Protein AF-A0A485B4V9-F1 (afdb_monomer)

Foldseek 3Di:
DDAADPVRAGLPAPVSVCVPPCPVVPDQDDDDDADADPRSHAPAWWAAQLDTPHHGDPDADDDFQRPPQKWKWWDFPPAIDIDTSVPDDDDSRTNTIHIHGDPQDDPLHGDPSFDQPDPQWDWDWDWDAAPVRWIKIKTFPGTDGSNLVSLVVNCVRDPDDDPDDDTDMDIDTPPDGHPPDDPDDDDD

pLDDT: mean 83.84, std 19.75, range [24.06, 98.5]

InterPro domains:
  IPR018711 Phosphodiester glycosidase [PF09992] (27-150)

Secondary structure (DSSP, 8-state):
---B-TTS-B--SHHHHHHHH-TTS--------S-B-TT--BSS-EEETTEEEE-------SSGGGSSSPEEEEEETTEEEEEETTT----TT-SEEEEES---EETTEE-TT--TT----B--EEEEE-TT--EEEEEESS-B-HHHHHHHHHHTTS--S-------EEEEESSS---TT-------

Mean predicted aligned error: 7.09 Å

Structure (mmCIF, N/CA/C/O backbone):
data_AF-A0A485B4V9-F1
#
_entry.id   AF-A0A485B4V9-F1
#
loop_
_atom_site.group_PDB
_atom_site.id
_atom_site.type_symbol
_atom_site.label_atom_id
_atom_site.label_alt_id
_atom_site.label_comp_id
_atom_site.label_asym_id
_atom_site.label_entity_id
_atom_site.label_seq_id
_atom_site.pdbx_PDB_ins_code
_atom_site.Cartn_x
_atom_site.Cartn_y
_atom_site.Cartn_z
_atom_site.occupancy
_atom_site.B_iso_or_equiv
_atom_site.auth_seq_id
_atom_site.auth_comp_id
_atom_site.auth_asym_id
_atom_site.auth_atom_id
_atom_site.pdbx_PDB_model_num
ATOM 1 N N . MET A 1 1 ? -8.810 0.619 -7.061 1.00 89.81 1 MET A N 1
ATOM 2 C CA . MET A 1 1 ? -7.343 0.746 -7.243 1.00 89.81 1 MET A CA 1
ATOM 3 C C . MET A 1 1 ? -7.068 0.706 -8.733 1.00 89.81 1 MET A C 1
ATOM 5 O O . MET A 1 1 ? -7.854 0.073 -9.424 1.00 89.81 1 MET A O 1
ATOM 9 N N . TYR A 1 2 ? -6.028 1.393 -9.205 1.00 92.94 2 TYR A N 1
ATOM 10 C CA . TYR A 1 2 ? -5.722 1.526 -10.633 1.00 92.94 2 TYR A CA 1
ATOM 11 C C . TYR A 1 2 ? -4.219 1.362 -10.857 1.00 92.94 2 TYR A C 1
ATOM 13 O O . TYR A 1 2 ? -3.440 1.913 -10.076 1.00 92.94 2 TYR A O 1
ATOM 21 N N . TRP A 1 3 ? -3.823 0.590 -11.870 1.00 92.94 3 TRP A N 1
ATOM 22 C CA . TRP A 1 3 ? -2.422 0.461 -12.286 1.00 92.94 3 TRP A CA 1
ATOM 23 C C . TRP A 1 3 ? -2.224 0.901 -13.733 1.00 92.94 3 TRP A C 1
ATOM 25 O O . TRP A 1 3 ? -1.476 1.847 -13.985 1.00 92.94 3 TRP A O 1
ATOM 35 N N . LYS A 1 4 ? -2.913 0.235 -14.662 1.00 93.94 4 LYS A N 1
ATOM 36 C CA . LYS A 1 4 ? -2.779 0.449 -16.104 1.00 93.94 4 LYS A CA 1
ATOM 37 C C . LYS A 1 4 ? -4.068 0.995 -16.705 1.00 93.94 4 LYS A C 1
ATOM 39 O O . LYS A 1 4 ? -5.156 0.610 -16.274 1.00 93.94 4 LYS A O 1
ATOM 44 N N . ASN A 1 5 ? -3.922 1.875 -17.687 1.00 92.25 5 ASN A N 1
ATOM 45 C CA . ASN A 1 5 ? -5.019 2.413 -18.483 1.00 92.25 5 ASN A CA 1
ATOM 46 C C . ASN A 1 5 ? -5.510 1.369 -19.516 1.00 92.25 5 ASN A C 1
ATOM 48 O O . ASN A 1 5 ? -5.078 0.212 -19.514 1.00 92.25 5 ASN A O 1
ATOM 52 N N . GLY A 1 6 ? -6.418 1.782 -20.405 1.00 89.75 6 GLY A N 1
ATOM 53 C CA . GLY A 1 6 ? -6.977 0.912 -21.447 1.00 89.75 6 GLY A CA 1
ATOM 54 C C . GLY A 1 6 ? -5.960 0.378 -22.464 1.00 89.75 6 GLY A C 1
ATOM 55 O O . GLY A 1 6 ? -6.195 -0.691 -23.020 1.00 89.75 6 GLY A O 1
ATOM 56 N N . ASP A 1 7 ? -4.834 1.067 -22.674 1.00 92.19 7 ASP A N 1
ATOM 57 C CA . ASP A 1 7 ? -3.766 0.637 -23.591 1.00 92.19 7 ASP A CA 1
ATOM 58 C C . ASP A 1 7 ? -2.728 -0.290 -22.922 1.00 92.19 7 ASP A C 1
ATOM 60 O O . ASP A 1 7 ? -1.881 -0.880 -23.590 1.00 92.19 7 ASP A O 1
ATOM 64 N N . GLY A 1 8 ? -2.819 -0.479 -21.600 1.00 92.44 8 GLY A N 1
ATOM 65 C CA . GLY A 1 8 ? -1.903 -1.319 -20.830 1.00 92.44 8 GLY A CA 1
ATOM 66 C C . GLY A 1 8 ? -0.682 -0.584 -20.264 1.00 92.44 8 GLY A C 1
ATOM 67 O O . GLY A 1 8 ? 0.144 -1.229 -19.603 1.00 92.44 8 GLY A O 1
ATOM 68 N N . SER A 1 9 ? -0.582 0.733 -20.449 1.00 93.38 9 SER A N 1
ATOM 69 C CA . SER A 1 9 ? 0.457 1.599 -19.882 1.00 93.38 9 SER A CA 1
ATOM 70 C C . SER A 1 9 ? 0.038 2.181 -18.535 1.00 93.38 9 SER A C 1
ATOM 72 O O . SER A 1 9 ? -1.144 2.330 -18.220 1.00 93.38 9 SER A O 1
ATOM 74 N N . ALA A 1 10 ? 1.015 2.525 -17.697 1.00 93.00 10 ALA A N 1
ATOM 75 C CA . ALA A 1 10 ? 0.741 3.229 -16.450 1.00 93.00 10 ALA A CA 1
ATOM 76 C C . ALA A 1 10 ? 0.432 4.710 -16.719 1.00 93.00 10 ALA A C 1
ATOM 78 O O . ALA A 1 10 ? 1.114 5.352 -17.513 1.00 93.00 10 ALA A O 1
ATOM 79 N N . TRP A 1 11 ? -0.510 5.300 -15.974 1.00 92.56 11 TRP A N 1
ATOM 80 C CA . TRP A 1 11 ? -0.777 6.747 -16.051 1.00 92.56 11 TRP A CA 1
ATOM 81 C C . TRP A 1 11 ? 0.414 7.620 -15.630 1.00 92.56 11 TRP A C 1
ATOM 83 O O . TRP A 1 11 ? 0.399 8.819 -15.900 1.00 92.56 11 TRP A O 1
ATOM 93 N N . SER A 1 12 ? 1.424 7.052 -14.957 1.00 87.56 12 SER A N 1
ATOM 94 C CA . SER A 1 12 ? 2.648 7.690 -14.425 1.00 87.56 12 SER A CA 1
ATOM 95 C C . SER A 1 12 ? 2.451 8.790 -13.370 1.00 87.56 12 SER A C 1
ATOM 97 O O . SER A 1 12 ? 3.346 9.048 -12.571 1.00 87.56 12 SER A O 1
ATOM 99 N N . SER A 1 13 ? 1.272 9.414 -13.299 1.00 89.62 13 SER A N 1
ATOM 100 C CA . SER A 1 13 ? 0.943 10.421 -12.296 1.00 89.62 13 SER A CA 1
ATOM 101 C C . SER A 1 13 ? -0.513 10.328 -11.840 1.00 89.62 13 SER A C 1
ATOM 103 O O . SER A 1 13 ? -1.406 9.926 -12.589 1.00 89.62 13 SER A O 1
ATOM 105 N N . LEU A 1 14 ? -0.768 10.770 -10.606 1.00 89.69 14 LEU A N 1
ATOM 106 C CA . LEU A 1 14 ? -2.123 10.879 -10.064 1.00 89.69 14 LEU A CA 1
ATOM 107 C C . LEU A 1 14 ? -2.986 11.863 -10.866 1.00 89.69 14 LEU A C 1
ATOM 109 O O . LEU A 1 14 ? -4.183 11.643 -11.024 1.00 89.69 14 LEU A O 1
ATOM 113 N N . ARG A 1 15 ? -2.375 12.930 -11.397 1.00 90.81 15 ARG A N 1
ATOM 114 C CA . ARG A 1 15 ? -3.058 13.919 -12.239 1.00 90.81 15 ARG A CA 1
ATOM 115 C C . ARG A 1 15 ? -3.577 13.275 -13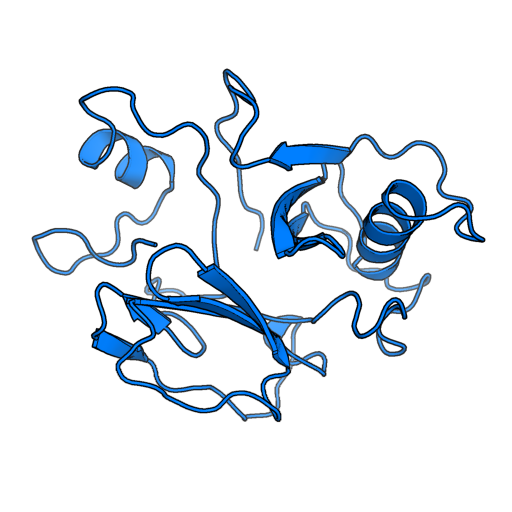.523 1.00 90.81 15 ARG A C 1
ATOM 117 O O . ARG A 1 15 ? -4.741 13.464 -13.853 1.00 90.81 15 ARG A O 1
ATOM 124 N N . SER A 1 16 ? -2.735 12.498 -14.204 1.00 92.38 16 SER A N 1
ATOM 125 C CA . SER A 1 16 ? -3.108 11.785 -15.430 1.00 92.38 16 SER A CA 1
ATOM 126 C C . SER A 1 16 ? -4.191 10.740 -15.165 1.00 92.38 16 SER A C 1
ATOM 128 O O . SER A 1 16 ? -5.145 10.651 -15.929 1.00 92.38 16 SER A O 1
ATOM 130 N N . LEU A 1 17 ? -4.090 10.002 -14.051 1.00 93.12 17 LEU A N 1
ATOM 131 C CA . LEU A 1 17 ? -5.135 9.069 -13.625 1.00 93.12 17 LEU A CA 1
ATOM 132 C C . LEU A 1 17 ? -6.475 9.790 -13.440 1.00 93.12 17 LEU A C 1
ATOM 134 O O . LEU A 1 17 ? -7.478 9.376 -14.008 1.00 93.12 17 LEU A O 1
ATOM 138 N N . LEU A 1 18 ? -6.499 10.871 -12.655 1.00 93.44 18 LEU A N 1
ATOM 139 C CA . LEU A 1 18 ? -7.729 11.606 -12.358 1.00 93.44 18 LEU A CA 1
ATOM 140 C C . LEU A 1 18 ? -8.345 12.249 -13.603 1.00 93.44 18 LEU A C 1
ATOM 142 O O . LEU A 1 18 ? -9.565 12.224 -13.734 1.00 93.44 18 LEU A O 1
ATOM 146 N N . ALA A 1 19 ? -7.529 12.782 -14.515 1.00 92.62 19 ALA A N 1
ATOM 147 C CA . ALA A 1 19 ? -8.015 13.316 -15.786 1.00 92.62 19 ALA A CA 1
ATOM 148 C C . ALA A 1 19 ? -8.760 12.254 -16.614 1.00 92.62 19 ALA A C 1
ATOM 150 O O . ALA A 1 19 ? -9.734 12.572 -17.292 1.00 92.62 19 ALA A O 1
ATOM 151 N N . ASP A 1 20 ? -8.335 10.993 -16.523 1.00 93.19 20 ASP A N 1
ATOM 152 C CA . ASP A 1 20 ? -8.952 9.893 -17.256 1.00 93.19 20 ASP A CA 1
ATOM 153 C C . ASP A 1 20 ? -10.206 9.343 -16.556 1.00 93.19 20 ASP A C 1
ATOM 155 O O . ASP A 1 20 ? -11.266 9.232 -17.177 1.00 93.19 20 ASP A O 1
ATOM 159 N N . ILE A 1 21 ? -10.117 9.045 -15.251 1.00 91.31 21 ILE A N 1
ATOM 160 C CA . ILE A 1 21 ? -11.162 8.294 -14.530 1.00 91.31 21 ILE A CA 1
ATOM 161 C C . ILE A 1 21 ? -12.224 9.164 -13.848 1.00 91.31 21 ILE A C 1
ATOM 163 O O . ILE A 1 21 ? -13.274 8.646 -13.479 1.00 91.31 21 ILE A O 1
ATOM 167 N N . ASN A 1 22 ? -11.959 10.454 -13.613 1.00 93.25 22 ASN A N 1
ATOM 168 C CA . ASN A 1 22 ? -12.814 11.320 -12.789 1.00 93.25 22 ASN A CA 1
ATOM 169 C C . ASN A 1 22 ? -13.655 12.306 -13.616 1.00 93.25 22 ASN A C 1
ATOM 171 O O . ASN A 1 22 ? -13.900 13.431 -13.184 1.00 93.25 22 ASN A O 1
ATOM 175 N N . ARG A 1 23 ? -14.089 11.909 -14.818 1.00 89.50 23 ARG A N 1
ATOM 176 C CA . ARG A 1 23 ? -14.829 12.797 -15.739 1.00 89.50 23 ARG A CA 1
ATOM 177 C C . ARG A 1 23 ? -16.174 13.268 -15.179 1.00 89.50 23 ARG A C 1
ATOM 1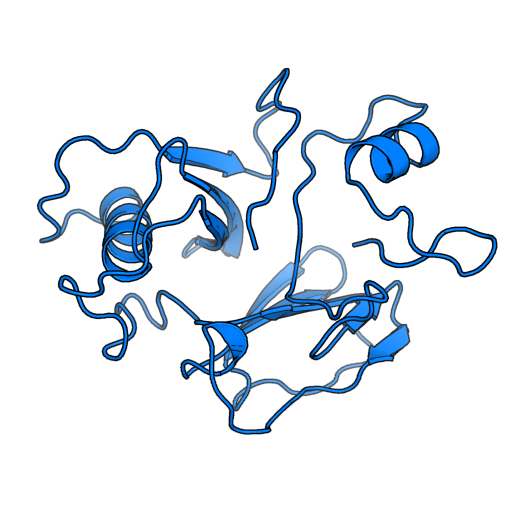79 O O . ARG A 1 23 ? -16.640 14.342 -15.527 1.00 89.50 23 ARG A O 1
ATOM 186 N N . ASP A 1 24 ? -16.769 12.479 -14.292 1.00 90.38 24 ASP A N 1
ATOM 187 C CA . ASP A 1 24 ? -18.040 12.768 -13.620 1.00 90.38 24 ASP A CA 1
ATOM 188 C C . ASP A 1 24 ? -17.872 13.366 -12.209 1.00 90.38 24 ASP A C 1
ATOM 190 O O . ASP A 1 24 ? -18.852 13.547 -11.487 1.00 90.38 24 ASP A O 1
ATOM 194 N N . GLY A 1 25 ? -16.635 13.649 -11.784 1.00 88.62 25 GLY A N 1
ATOM 195 C CA . GLY A 1 25 ? -16.346 14.267 -10.490 1.00 88.62 25 GLY A CA 1
ATOM 196 C C . GLY A 1 25 ? -16.637 13.393 -9.262 1.00 88.62 25 GLY A C 1
ATOM 197 O O . GLY A 1 25 ? -16.663 13.914 -8.143 1.00 88.62 25 GLY A O 1
ATOM 198 N N . ARG A 1 26 ? -16.856 12.078 -9.414 1.00 89.12 26 ARG A N 1
ATOM 199 C CA . ARG A 1 26 ? -17.194 11.190 -8.284 1.00 89.12 26 ARG A CA 1
ATOM 200 C C . ARG A 1 26 ? -16.013 10.843 -7.376 1.00 89.12 26 ARG A C 1
ATOM 202 O O . ARG A 1 26 ? -16.228 10.427 -6.233 1.00 89.12 26 ARG A O 1
ATOM 209 N N . VAL A 1 27 ? -14.771 10.998 -7.834 1.00 88.56 27 VAL A N 1
ATOM 210 C CA . VAL A 1 27 ? -13.579 10.711 -7.026 1.00 88.56 27 VAL A CA 1
ATOM 211 C C . VAL A 1 27 ? -13.432 11.765 -5.931 1.00 88.56 27 VAL A C 1
ATOM 213 O O . VAL A 1 27 ? -13.115 12.923 -6.183 1.00 88.56 27 VAL A O 1
ATOM 216 N N . ARG A 1 28 ? -13.628 11.340 -4.680 1.00 85.75 28 ARG A N 1
ATOM 217 C CA . ARG A 1 28 ? -13.501 12.206 -3.494 1.00 85.75 28 ARG A CA 1
ATOM 218 C C . ARG A 1 28 ? -12.064 12.365 -3.003 1.00 85.75 28 ARG A C 1
ATOM 220 O O . ARG A 1 28 ? -11.763 13.329 -2.306 1.00 85.75 28 ARG A O 1
ATOM 227 N N . MET A 1 29 ? -11.205 11.397 -3.315 1.00 84.81 29 MET A N 1
ATOM 228 C CA . MET A 1 29 ? -9.812 11.350 -2.888 1.00 84.81 29 MET A CA 1
ATOM 229 C C . MET A 1 29 ? -9.035 10.355 -3.751 1.00 84.81 29 MET A C 1
ATOM 231 O O . MET A 1 29 ? -9.552 9.288 -4.085 1.00 84.81 29 MET A O 1
ATOM 235 N N . ALA A 1 30 ? -7.776 10.668 -4.047 1.00 88.00 30 ALA A N 1
ATOM 236 C CA . ALA A 1 30 ? -6.837 9.720 -4.625 1.00 88.00 30 ALA A CA 1
ATOM 237 C C . ALA A 1 30 ? -5.426 9.961 -4.069 1.00 88.00 30 ALA A C 1
ATOM 239 O O . ALA A 1 30 ? -5.065 11.082 -3.728 1.00 88.00 30 ALA A O 1
ATOM 240 N N . MET A 1 31 ? -4.633 8.901 -3.960 1.00 87.56 31 MET A N 1
ATOM 241 C CA . MET A 1 31 ? -3.235 8.946 -3.530 1.00 87.56 31 MET A CA 1
ATOM 242 C C . MET A 1 31 ? -2.493 7.734 -4.094 1.00 87.56 31 MET A C 1
ATOM 244 O O . MET A 1 31 ? -3.126 6.785 -4.564 1.00 87.56 31 MET A O 1
ATOM 248 N N . ASN A 1 32 ? -1.162 7.743 -4.034 1.00 87.06 32 ASN A N 1
ATOM 249 C CA . ASN A 1 32 ? -0.376 6.544 -4.316 1.00 87.06 32 ASN A CA 1
ATOM 250 C C . ASN A 1 32 ? -0.770 5.405 -3.356 1.00 87.06 32 ASN A C 1
ATOM 252 O O . ASN A 1 32 ? -1.086 5.643 -2.191 1.00 87.06 32 ASN A O 1
ATOM 256 N N . GLY A 1 33 ? -0.753 4.169 -3.857 1.00 86.06 33 GLY A N 1
ATOM 257 C CA . GLY A 1 33 ? -1.079 2.972 -3.081 1.00 86.06 33 GLY A CA 1
ATOM 258 C C . GLY A 1 33 ? 0.169 2.287 -2.523 1.00 86.06 33 GLY A C 1
ATOM 259 O O . GLY A 1 33 ? 0.735 2.714 -1.521 1.00 86.06 33 GLY A O 1
ATOM 260 N N . GLY A 1 34 ? 0.567 1.189 -3.164 1.00 88.19 34 GLY A N 1
ATOM 261 C CA . GLY A 1 34 ? 1.753 0.411 -2.804 1.00 88.19 34 GLY A CA 1
ATOM 262 C C . GLY A 1 34 ? 3.042 0.961 -3.412 1.00 88.19 34 GLY A C 1
ATOM 263 O O . GLY A 1 34 ? 3.038 1.961 -4.130 1.00 88.19 34 GLY A O 1
ATOM 264 N N . ILE A 1 35 ? 4.142 0.269 -3.124 1.00 89.69 35 ILE A N 1
ATOM 265 C CA . ILE A 1 35 ? 5.463 0.553 -3.693 1.00 89.69 35 ILE A CA 1
ATOM 266 C C . ILE A 1 35 ? 5.556 -0.060 -5.094 1.00 89.69 35 ILE A C 1
ATOM 268 O O . ILE A 1 35 ? 5.009 -1.137 -5.342 1.00 89.69 35 ILE A O 1
ATOM 272 N N . TYR A 1 36 ? 6.237 0.639 -5.999 1.00 91.50 36 TYR A N 1
ATOM 273 C CA . TYR A 1 36 ? 6.380 0.280 -7.405 1.00 91.50 36 TYR A CA 1
ATOM 274 C C . TYR A 1 36 ? 7.815 0.511 -7.895 1.00 91.50 36 TYR A C 1
ATOM 276 O O . TYR A 1 36 ? 8.577 1.251 -7.272 1.00 91.50 36 TYR A O 1
ATOM 284 N N . ASP A 1 37 ? 8.189 -0.150 -8.988 1.00 90.06 37 ASP A N 1
ATOM 285 C CA . ASP A 1 37 ? 9.492 0.018 -9.635 1.00 90.06 37 ASP A CA 1
ATOM 286 C C . ASP A 1 37 ? 9.528 1.219 -10.603 1.00 90.06 37 ASP A C 1
ATOM 288 O O . ASP A 1 37 ? 8.556 1.954 -10.764 1.00 90.06 37 ASP A O 1
ATOM 292 N N . LYS A 1 38 ? 10.656 1.434 -11.292 1.00 89.38 38 LYS A N 1
ATOM 293 C CA . LYS A 1 38 ? 10.802 2.546 -12.253 1.00 89.38 38 LYS A CA 1
ATOM 294 C C . LYS A 1 38 ? 9.855 2.453 -13.460 1.00 89.38 38 LYS A C 1
ATOM 296 O O . LYS A 1 38 ? 9.631 3.464 -14.117 1.00 89.38 38 LYS A O 1
ATOM 301 N N . ALA A 1 39 ? 9.306 1.273 -13.742 1.00 89.88 39 ALA A N 1
ATOM 302 C CA . ALA A 1 39 ? 8.302 1.041 -14.776 1.00 89.88 39 ALA A CA 1
ATOM 303 C C . ALA A 1 39 ? 6.864 1.122 -14.222 1.00 89.88 39 ALA A C 1
ATOM 305 O O . ALA A 1 39 ? 5.909 0.759 -14.912 1.00 89.88 39 ALA A O 1
ATOM 306 N N . TYR A 1 40 ? 6.694 1.608 -12.986 1.00 91.06 40 TYR A N 1
ATOM 307 C CA . TYR A 1 40 ? 5.427 1.684 -12.259 1.00 91.06 40 TYR A CA 1
ATOM 308 C C . TYR A 1 40 ? 4.776 0.322 -11.988 1.00 91.06 40 TYR A C 1
ATOM 310 O O . TYR A 1 40 ? 3.583 0.270 -11.687 1.00 91.06 40 TYR A O 1
ATOM 318 N N . ALA A 1 41 ? 5.516 -0.786 -12.077 1.00 92.69 41 ALA A N 1
ATOM 319 C CA . ALA A 1 41 ? 4.991 -2.100 -11.734 1.00 92.69 41 ALA A CA 1
ATOM 320 C C . ALA A 1 41 ? 4.957 -2.285 -10.206 1.00 92.69 41 ALA A C 1
ATOM 322 O O . ALA A 1 41 ? 5.931 -1.937 -9.534 1.00 92.69 41 ALA A O 1
ATOM 323 N N . PRO A 1 42 ? 3.866 -2.824 -9.624 1.00 95.00 42 PRO A N 1
ATOM 324 C CA . PRO A 1 42 ? 3.793 -3.086 -8.190 1.00 95.00 42 PRO A CA 1
ATOM 325 C C . PRO A 1 42 ? 4.910 -4.026 -7.726 1.00 95.00 42 PRO A C 1
ATOM 327 O O . PRO A 1 42 ? 5.110 -5.091 -8.303 1.00 95.00 42 PRO A O 1
ATOM 330 N N . LEU A 1 43 ? 5.596 -3.665 -6.639 1.00 94.62 43 LEU A N 1
ATOM 331 C CA . LEU A 1 43 ? 6.681 -4.477 -6.073 1.00 94.62 43 LEU A CA 1
ATOM 332 C C . LEU A 1 43 ? 6.170 -5.709 -5.295 1.00 94.62 43 LEU A C 1
ATOM 334 O O . LEU A 1 43 ? 6.926 -6.640 -5.012 1.00 94.62 43 LEU A O 1
ATOM 338 N N . GLY A 1 44 ? 4.890 -5.718 -4.917 1.00 96.25 44 GLY A N 1
ATOM 339 C CA . GLY A 1 44 ? 4.236 -6.810 -4.194 1.00 96.25 44 GLY A CA 1
ATOM 340 C C . GLY A 1 44 ? 2.803 -7.033 -4.648 1.00 96.25 44 GLY A C 1
ATOM 341 O O . GLY A 1 44 ? 2.397 -6.501 -5.680 1.00 96.25 44 GLY A O 1
ATOM 342 N N . LEU A 1 45 ? 2.041 -7.805 -3.860 1.00 98.38 45 LEU A N 1
ATOM 343 C CA . LEU A 1 45 ? 0.682 -8.233 -4.207 1.00 98.38 45 LEU A CA 1
ATOM 344 C C . LEU A 1 45 ? -0.136 -7.080 -4.793 1.00 98.38 45 LEU A C 1
ATOM 346 O O . LEU A 1 45 ? -0.301 -6.041 -4.148 1.00 98.38 45 LEU A O 1
ATOM 350 N N . TYR A 1 46 ? -0.698 -7.317 -5.974 1.00 98.38 46 TYR A N 1
ATOM 351 C CA . TYR A 1 46 ? -1.639 -6.409 -6.608 1.00 98.38 46 TYR A CA 1
ATOM 352 C C . TYR A 1 46 ? -2.801 -7.197 -7.205 1.00 98.38 46 TYR A C 1
ATOM 354 O O . TYR A 1 46 ? -2.604 -8.029 -8.095 1.00 98.38 46 TYR A O 1
ATOM 362 N N . ILE A 1 47 ? -4.008 -6.930 -6.710 1.00 98.44 47 ILE A N 1
ATOM 363 C CA . ILE A 1 47 ? -5.266 -7.468 -7.234 1.00 98.44 47 ILE A CA 1
ATOM 364 C C . ILE A 1 47 ? -6.122 -6.289 -7.681 1.00 98.44 47 ILE A C 1
ATOM 366 O O . ILE A 1 47 ? -6.298 -5.321 -6.937 1.00 98.44 47 ILE A O 1
ATOM 370 N N . GLU A 1 48 ? -6.660 -6.383 -8.892 1.00 97.38 48 GLU A N 1
ATOM 371 C CA . GLU A 1 48 ? -7.554 -5.382 -9.461 1.00 97.38 48 GLU A CA 1
ATOM 372 C C . GLU A 1 48 ? -8.716 -6.071 -10.173 1.00 97.38 48 GLU A C 1
ATOM 374 O O . GLU A 1 48 ? -8.489 -6.894 -11.066 1.00 97.38 48 GLU A O 1
ATOM 379 N N . LYS A 1 49 ? -9.950 -5.719 -9.786 1.00 96.81 49 LYS A N 1
ATOM 380 C CA . LYS A 1 49 ? -11.191 -6.294 -10.333 1.00 96.81 49 LYS A CA 1
ATOM 381 C C . LYS A 1 49 ? -11.184 -7.830 -10.258 1.00 96.81 49 LYS A C 1
ATOM 383 O O . LYS A 1 49 ? -11.417 -8.510 -11.252 1.00 96.81 49 LYS A O 1
ATOM 388 N N . GLY A 1 50 ? -10.799 -8.369 -9.101 1.00 97.81 50 GLY A N 1
ATOM 389 C CA . GLY A 1 50 ? -10.737 -9.810 -8.831 1.00 97.81 50 GLY A CA 1
ATOM 390 C C . GLY A 1 50 ? -9.552 -10.545 -9.468 1.00 97.81 50 GLY A C 1
ATOM 391 O O . GLY A 1 50 ? -9.316 -11.712 -9.164 1.00 97.81 50 GLY A O 1
ATOM 392 N N . LYS A 1 51 ? -8.758 -9.890 -10.327 1.00 97.38 51 LYS A N 1
ATOM 393 C CA . LYS A 1 51 ? -7.614 -10.520 -10.996 1.00 97.38 51 LYS A CA 1
ATOM 394 C C . LYS A 1 51 ? -6.305 -10.168 -10.303 1.00 97.38 51 LYS A C 1
ATOM 396 O O . LYS A 1 51 ? -5.900 -9.003 -10.274 1.00 97.38 51 LYS A O 1
ATOM 401 N N . GLN A 1 52 ? -5.603 -11.187 -9.808 1.00 98.00 52 GLN A N 1
ATOM 402 C CA . GLN A 1 52 ? -4.228 -11.033 -9.340 1.00 98.00 52 GLN A CA 1
ATOM 403 C C . GLN A 1 52 ? -3.312 -10.717 -10.527 1.00 98.00 52 GLN A C 1
ATOM 405 O O . GLN A 1 52 ? -3.247 -11.468 -11.499 1.00 98.00 52 GLN A O 1
ATOM 410 N N . ARG A 1 53 ? -2.616 -9.582 -10.450 1.00 97.12 53 ARG A N 1
ATOM 411 C CA . ARG A 1 53 ? -1.653 -9.127 -11.463 1.00 97.12 53 ARG A CA 1
ATOM 412 C C . ARG A 1 53 ? -0.212 -9.325 -11.018 1.00 97.12 53 ARG A C 1
ATOM 414 O O . ARG A 1 53 ? 0.638 -9.599 -11.853 1.00 97.12 53 ARG A O 1
ATOM 421 N N . VAL A 1 54 ? 0.042 -9.195 -9.717 1.00 97.81 54 VAL A N 1
ATOM 422 C CA . VAL A 1 54 ? 1.356 -9.408 -9.100 1.00 97.81 54 VAL A CA 1
ATOM 423 C C . VAL A 1 54 ? 1.162 -10.257 -7.850 1.00 97.81 54 VAL A C 1
ATOM 425 O O . VAL A 1 54 ? 0.215 -10.032 -7.093 1.00 97.81 54 VAL A O 1
ATOM 428 N N . ALA A 1 55 ? 2.027 -11.253 -7.656 1.00 97.88 55 ALA A N 1
ATOM 429 C CA . ALA A 1 55 ? 1.987 -12.142 -6.501 1.00 97.88 55 ALA A CA 1
ATOM 430 C C . ALA A 1 55 ? 2.438 -11.436 -5.212 1.00 97.88 55 ALA A C 1
ATOM 432 O O . ALA A 1 55 ? 3.130 -10.419 -5.237 1.00 97.88 55 ALA A O 1
ATOM 433 N N . LEU A 1 56 ? 2.063 -12.002 -4.063 1.00 98.12 56 LEU A N 1
ATOM 434 C CA . LEU A 1 56 ? 2.553 -11.541 -2.767 1.00 98.12 56 LEU A CA 1
ATOM 435 C C . LEU A 1 56 ? 4.078 -11.671 -2.692 1.00 98.12 56 LEU A C 1
ATOM 437 O O . LEU A 1 56 ? 4.625 -12.763 -2.829 1.00 98.12 56 LEU A O 1
ATOM 441 N N . ASN A 1 57 ? 4.755 -10.564 -2.401 1.00 97.06 57 ASN A N 1
ATOM 442 C CA . ASN A 1 57 ? 6.198 -10.546 -2.242 1.00 97.06 57 ASN A CA 1
ATOM 443 C C . ASN A 1 57 ? 6.566 -10.881 -0.790 1.00 97.06 57 ASN A C 1
ATOM 445 O O . ASN A 1 57 ? 6.248 -10.135 0.139 1.00 97.06 57 ASN A O 1
ATOM 449 N N . ARG A 1 58 ? 7.240 -12.017 -0.597 1.00 95.62 58 ARG A N 1
ATOM 450 C CA . ARG A 1 58 ? 7.742 -12.476 0.708 1.00 95.62 58 ARG A CA 1
ATOM 451 C C . ARG A 1 58 ? 9.248 -12.315 0.875 1.00 95.62 58 ARG A C 1
ATOM 453 O O . ARG A 1 58 ? 9.760 -12.716 1.919 1.00 95.62 58 ARG A O 1
ATOM 460 N N . ALA A 1 59 ? 9.938 -11.732 -0.100 1.00 94.81 59 ALA A N 1
ATOM 461 C CA . ALA A 1 59 ? 11.377 -11.555 -0.046 1.00 94.81 59 ALA A CA 1
ATOM 462 C C . ALA A 1 59 ? 11.795 -10.621 1.100 1.00 94.81 59 ALA A C 1
ATOM 464 O O . ALA A 1 59 ? 10.993 -9.872 1.674 1.00 94.81 59 ALA A O 1
ATOM 465 N N . SER A 1 60 ? 13.077 -10.686 1.427 1.00 93.31 60 SER A N 1
ATOM 466 C CA . SER A 1 60 ? 13.761 -9.721 2.280 1.00 93.31 60 SER A CA 1
ATOM 467 C C . SER A 1 60 ? 14.593 -8.801 1.393 1.00 93.31 60 SER A C 1
ATOM 469 O O . SER A 1 60 ? 15.027 -9.202 0.316 1.00 93.31 60 SER A O 1
ATOM 471 N N . GLY A 1 61 ? 14.819 -7.572 1.838 1.00 91.69 61 GLY A N 1
ATOM 472 C CA . GLY A 1 61 ? 15.552 -6.584 1.058 1.00 91.69 61 GLY A CA 1
ATOM 473 C C . GLY A 1 61 ? 15.769 -5.293 1.835 1.00 91.69 61 GLY A C 1
ATOM 474 O O . GLY A 1 61 ? 15.370 -5.175 2.995 1.00 91.69 61 GLY A O 1
ATOM 475 N N . GLY A 1 62 ? 16.418 -4.330 1.188 1.00 89.31 62 GLY A N 1
ATOM 476 C CA . GLY A 1 62 ? 16.626 -2.990 1.732 1.00 89.31 62 GLY A CA 1
ATOM 477 C C . GLY A 1 62 ? 15.460 -2.046 1.432 1.00 89.31 62 GLY A C 1
ATOM 478 O O . GLY A 1 62 ? 14.747 -2.209 0.447 1.00 89.31 62 GLY A O 1
ATOM 479 N N . GLY A 1 63 ? 15.289 -1.020 2.263 1.00 90.00 63 GLY A N 1
ATOM 480 C CA . GLY A 1 63 ? 14.236 -0.017 2.094 1.00 90.00 63 GLY A CA 1
ATOM 481 C C . GLY A 1 63 ? 12.959 -0.313 2.886 1.00 90.00 63 GLY A C 1
ATOM 482 O O . GLY A 1 63 ? 12.803 -1.350 3.529 1.00 90.00 63 GLY A O 1
ATOM 483 N N . ASN A 1 64 ? 12.036 0.647 2.868 1.00 91.00 64 ASN A N 1
ATOM 484 C CA . ASN A 1 64 ? 10.836 0.646 3.712 1.00 91.00 64 ASN A CA 1
ATOM 485 C C . ASN A 1 64 ? 9.867 -0.517 3.431 1.00 91.00 64 ASN A C 1
ATOM 487 O O . ASN A 1 64 ? 9.261 -1.025 4.373 1.00 91.00 64 ASN A O 1
ATOM 491 N N . PHE A 1 65 ? 9.764 -0.971 2.177 1.00 92.50 65 PHE A N 1
ATOM 492 C CA . PHE A 1 65 ? 8.890 -2.076 1.770 1.00 92.50 65 PHE A CA 1
ATOM 493 C C . PHE A 1 65 ? 9.158 -3.364 2.558 1.00 92.50 65 PHE A C 1
ATOM 495 O O . PHE A 1 65 ? 8.235 -4.112 2.876 1.00 92.50 65 PHE A O 1
ATOM 502 N N . PHE A 1 66 ? 10.425 -3.608 2.899 1.00 94.12 66 PHE A N 1
ATOM 503 C CA . PHE A 1 66 ? 10.867 -4.838 3.546 1.00 94.12 66 PHE A CA 1
ATOM 504 C C . PHE A 1 66 ? 10.915 -4.744 5.077 1.00 94.12 66 PHE A C 1
ATOM 506 O O . PHE A 1 66 ? 11.204 -5.743 5.738 1.00 94.12 66 PHE A O 1
ATOM 513 N N . ILE A 1 67 ? 10.578 -3.592 5.671 1.00 94.25 67 ILE A N 1
ATOM 514 C CA . ILE A 1 67 ? 10.441 -3.472 7.127 1.00 94.25 67 ILE A CA 1
ATOM 515 C C . ILE A 1 67 ? 9.226 -4.296 7.574 1.00 94.25 67 ILE A C 1
ATOM 517 O O . ILE A 1 67 ? 8.081 -3.996 7.238 1.00 94.25 67 ILE A O 1
ATOM 521 N N . ARG A 1 68 ? 9.478 -5.353 8.355 1.00 94.62 68 ARG A N 1
ATOM 522 C CA . ARG A 1 68 ? 8.450 -6.312 8.785 1.00 94.62 68 ARG A CA 1
ATOM 523 C C . ARG A 1 68 ? 7.715 -5.892 10.075 1.00 94.62 68 ARG A C 1
ATOM 525 O O . ARG A 1 68 ? 8.323 -5.240 10.927 1.00 94.62 68 ARG A O 1
ATOM 532 N N . PRO A 1 69 ? 6.471 -6.355 10.296 1.00 95.00 69 PRO A N 1
ATOM 533 C CA . PRO A 1 69 ? 5.612 -6.982 9.292 1.00 95.00 69 PRO A CA 1
ATOM 534 C C . PRO A 1 69 ? 5.242 -5.988 8.180 1.00 95.00 69 PRO A C 1
ATOM 536 O O . PRO A 1 69 ? 5.069 -4.799 8.433 1.00 95.00 69 PRO A O 1
ATOM 539 N N . GLY A 1 70 ? 5.144 -6.478 6.944 1.00 94.81 70 GLY A N 1
ATOM 540 C CA . GLY A 1 70 ? 4.442 -5.766 5.874 1.00 94.81 70 GLY A CA 1
ATOM 541 C C . GLY A 1 70 ? 2.937 -6.016 5.984 1.00 94.81 70 GLY A C 1
ATOM 542 O O . GLY A 1 70 ? 2.509 -6.917 6.713 1.00 94.81 70 GLY A O 1
ATOM 543 N N . GLY A 1 71 ? 2.133 -5.262 5.240 1.00 96.06 71 GLY A N 1
ATOM 544 C CA . GLY A 1 71 ? 0.678 -5.391 5.248 1.00 96.06 71 GLY A CA 1
ATOM 545 C C . GLY A 1 71 ? 0.076 -5.549 3.858 1.00 96.06 71 GLY A C 1
ATOM 546 O O . GLY A 1 71 ? 0.620 -5.063 2.869 1.00 96.06 71 GLY A O 1
ATOM 547 N N . VAL A 1 72 ? -1.078 -6.208 3.805 1.00 97.94 72 VAL A N 1
ATOM 548 C CA . VAL A 1 72 ? -1.979 -6.218 2.652 1.00 97.94 72 VAL A CA 1
ATOM 549 C C . VAL A 1 72 ? -3.262 -5.513 3.055 1.00 97.94 72 VAL A C 1
ATOM 551 O O . VAL A 1 72 ? -3.951 -5.978 3.963 1.00 97.94 72 VAL A O 1
ATOM 554 N N . PHE A 1 73 ? -3.585 -4.419 2.370 1.00 97.94 73 PHE A N 1
ATOM 555 C CA . PHE A 1 73 ? -4.928 -3.844 2.389 1.00 97.94 73 PHE A CA 1
ATOM 556 C C . PHE A 1 73 ? -5.734 -4.470 1.254 1.00 97.94 73 PHE A C 1
ATOM 558 O O . PHE A 1 73 ? -5.257 -4.510 0.119 1.00 97.94 73 PHE A O 1
ATOM 565 N N . PHE A 1 74 ? -6.938 -4.953 1.549 1.00 98.06 74 PHE A N 1
ATOM 566 C CA . PHE A 1 74 ? -7.817 -5.576 0.566 1.00 98.06 74 PHE A CA 1
ATOM 567 C C . PHE A 1 74 ? -9.266 -5.112 0.708 1.00 98.06 74 PHE A C 1
ATOM 569 O O . PHE A 1 74 ? -9.691 -4.666 1.773 1.00 98.06 74 PHE A O 1
ATOM 576 N N . VAL A 1 75 ? -10.026 -5.255 -0.375 1.00 97.75 75 VAL A N 1
ATOM 577 C CA . VAL A 1 75 ? -11.469 -5.016 -0.451 1.00 97.75 75 VAL A CA 1
ATOM 578 C C . VAL A 1 75 ? -12.132 -6.265 -1.026 1.00 97.75 75 VAL A C 1
ATOM 580 O O . VAL A 1 75 ? -11.647 -6.814 -2.015 1.00 97.75 75 VAL A O 1
ATOM 583 N N . LYS A 1 76 ? -13.215 -6.709 -0.383 1.00 96.25 76 LYS A N 1
ATOM 584 C CA . LYS A 1 76 ? -14.097 -7.803 -0.804 1.00 96.25 76 LYS A CA 1
ATOM 585 C C . LYS A 1 76 ? -15.554 -7.336 -0.695 1.00 96.25 76 LYS A C 1
ATOM 587 O O . LYS A 1 76 ? -16.078 -7.144 0.405 1.00 96.25 76 LYS A O 1
ATOM 592 N N . GLY A 1 77 ? -16.198 -7.061 -1.822 1.00 94.94 77 GLY A N 1
ATOM 593 C CA . GLY A 1 77 ? -17.484 -6.371 -1.876 1.00 94.94 77 GLY A CA 1
ATOM 594 C C . GLY A 1 77 ? -17.456 -5.056 -1.089 1.00 94.94 77 GLY A C 1
ATOM 595 O O . GLY A 1 77 ? -16.654 -4.164 -1.355 1.00 94.94 77 GLY A O 1
ATOM 596 N N . GLN A 1 78 ? -18.317 -4.945 -0.075 1.00 92.44 78 GLN A N 1
ATOM 597 C CA . GLN A 1 78 ? -18.416 -3.757 0.786 1.00 92.44 78 GLN A CA 1
ATOM 598 C C . GLN A 1 78 ? -17.475 -3.786 2.005 1.00 92.44 78 GLN A C 1
ATOM 600 O O . GLN A 1 78 ? -17.491 -2.863 2.819 1.00 92.44 78 GLN A O 1
ATOM 605 N N . GLN A 1 79 ? -16.671 -4.839 2.165 1.00 94.25 79 GLN A N 1
ATOM 606 C CA . GLN A 1 79 ? -15.792 -5.013 3.319 1.00 94.25 79 GLN A CA 1
ATOM 607 C C . GLN A 1 79 ? -14.340 -4.728 2.947 1.00 94.25 79 GLN A C 1
ATOM 609 O O . GLN A 1 79 ? -13.826 -5.241 1.955 1.00 94.25 79 GLN A O 1
ATOM 614 N N . ALA A 1 80 ? -13.656 -3.961 3.791 1.00 95.75 80 ALA A N 1
ATOM 615 C CA . ALA A 1 80 ? -12.220 -3.744 3.701 1.00 95.75 80 ALA A CA 1
ATOM 616 C C . ALA A 1 80 ? -11.493 -4.465 4.841 1.00 95.75 80 ALA A C 1
ATOM 618 O O . ALA A 1 80 ? -12.029 -4.619 5.938 1.00 95.75 80 ALA A O 1
ATOM 619 N N . GLY A 1 81 ? -10.260 -4.891 4.585 1.00 96.06 81 GLY A N 1
ATOM 620 C CA . GLY A 1 81 ? -9.425 -5.586 5.556 1.00 96.06 81 GLY A CA 1
ATOM 621 C C . GLY A 1 81 ? -7.960 -5.184 5.446 1.00 96.06 81 GLY A C 1
ATOM 622 O O . GLY A 1 81 ? -7.486 -4.789 4.382 1.00 96.06 81 GLY A O 1
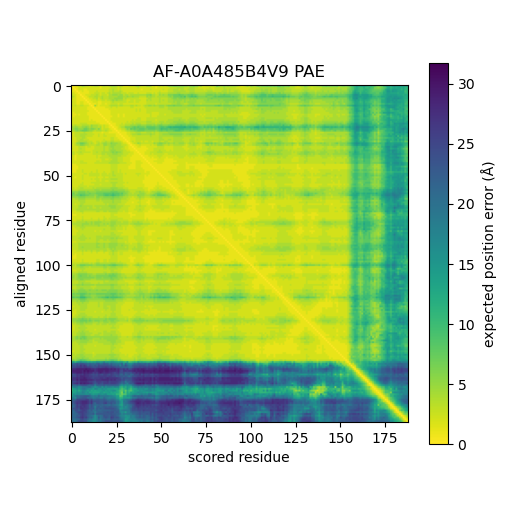ATOM 623 N N . ILE A 1 82 ? -7.240 -5.293 6.563 1.00 96.69 82 ILE A N 1
ATOM 624 C CA . ILE A 1 82 ? -5.781 -5.183 6.618 1.00 96.69 82 ILE A CA 1
ATOM 625 C C . ILE A 1 82 ? -5.258 -6.400 7.367 1.00 96.69 82 ILE A C 1
ATOM 627 O O . ILE A 1 82 ? -5.689 -6.673 8.485 1.00 96.69 82 ILE A O 1
ATOM 631 N N . VAL A 1 83 ? -4.322 -7.121 6.760 1.00 96.31 83 VAL A N 1
ATOM 632 C CA . VAL A 1 83 ? -3.657 -8.277 7.377 1.00 96.31 83 VAL A CA 1
ATOM 633 C C . VAL A 1 83 ? -2.156 -8.194 7.171 1.00 96.31 83 VAL A C 1
ATOM 635 O O . VAL A 1 83 ? -1.687 -7.616 6.188 1.00 96.31 83 VAL A O 1
ATOM 638 N N . SER A 1 84 ? -1.383 -8.770 8.091 1.00 96.25 84 SER A N 1
ATOM 639 C CA . SER A 1 84 ? 0.049 -8.930 7.862 1.00 96.25 84 SER A CA 1
ATOM 640 C C . SER A 1 84 ? 0.281 -9.899 6.705 1.00 96.25 84 SER A C 1
ATOM 642 O O . SER A 1 84 ? -0.513 -10.810 6.459 1.00 96.25 84 SER A O 1
ATOM 644 N N . ILE A 1 85 ? 1.385 -9.721 5.986 1.00 95.88 85 ILE A N 1
ATOM 645 C CA . ILE A 1 85 ? 1.735 -10.587 4.849 1.00 95.88 85 ILE A CA 1
ATOM 646 C C . ILE A 1 85 ? 1.806 -12.076 5.225 1.00 95.88 85 ILE A C 1
ATOM 648 O O . ILE A 1 85 ? 1.491 -12.929 4.401 1.00 95.88 85 ILE A O 1
ATOM 652 N N . ASP A 1 86 ? 2.155 -12.427 6.463 1.00 94.81 86 ASP A N 1
ATOM 653 C CA . ASP A 1 86 ? 2.214 -13.824 6.928 1.00 94.81 86 ASP A CA 1
ATOM 654 C C . ASP A 1 86 ? 0.816 -14.420 7.165 1.00 94.81 86 ASP A C 1
ATOM 656 O O . ASP A 1 86 ? 0.582 -15.612 6.940 1.00 94.81 86 ASP A O 1
ATOM 660 N N . LYS A 1 87 ? -0.149 -13.566 7.523 1.00 96.31 87 LYS A N 1
ATOM 661 C CA . LYS A 1 87 ? -1.561 -13.927 7.716 1.00 96.31 87 LYS A CA 1
ATOM 662 C C . LYS A 1 87 ? -2.387 -13.839 6.432 1.00 96.31 87 LYS A C 1
ATOM 664 O O . LYS A 1 87 ? -3.504 -14.345 6.403 1.00 96.31 87 LYS A O 1
ATOM 669 N N . TYR A 1 88 ? -1.865 -13.224 5.371 1.00 97.81 88 TYR A N 1
ATOM 670 C CA . TYR A 1 88 ? -2.577 -13.124 4.100 1.00 97.81 88 TYR A CA 1
ATOM 671 C C . TYR A 1 88 ? -2.863 -14.510 3.503 1.00 97.81 88 TYR A C 1
ATOM 673 O O . TYR A 1 88 ? -1.986 -15.380 3.456 1.00 97.81 88 TYR A O 1
ATOM 681 N N . ARG A 1 89 ? -4.096 -14.700 3.028 1.00 97.38 89 ARG A N 1
ATOM 682 C CA . ARG A 1 89 ? -4.550 -15.884 2.296 1.00 97.38 89 ARG A CA 1
ATOM 683 C C . ARG A 1 89 ? -5.274 -15.424 1.025 1.00 97.38 89 ARG A C 1
ATOM 685 O O . ARG A 1 89 ? -6.158 -14.572 1.140 1.00 97.38 89 ARG A O 1
ATOM 692 N N . PRO A 1 90 ? -4.907 -15.937 -0.165 1.00 96.31 90 PRO A N 1
ATOM 693 C CA . PRO A 1 90 ? -5.638 -15.653 -1.394 1.00 96.31 90 PRO A CA 1
ATOM 694 C C . PRO A 1 90 ? -7.106 -16.066 -1.273 1.00 96.31 90 PRO A C 1
ATOM 696 O O . PRO A 1 90 ? -7.428 -17.061 -0.625 1.00 96.31 90 PRO A O 1
ATOM 699 N N . SER A 1 91 ? -7.995 -15.308 -1.905 1.00 97.00 91 SER A N 1
ATOM 700 C CA . SER A 1 91 ? -9.420 -15.623 -1.955 1.00 97.00 91 SER A CA 1
ATOM 701 C C . SER A 1 91 ? -10.029 -15.043 -3.230 1.00 97.00 91 SER A C 1
ATOM 703 O O . SER A 1 91 ? -9.739 -13.886 -3.545 1.00 97.00 91 SER A O 1
ATOM 705 N N . PRO A 1 92 ? -10.898 -15.791 -3.937 1.00 96.12 92 PRO A N 1
ATOM 706 C CA . PRO A 1 92 ? -11.601 -15.280 -5.114 1.00 96.12 92 PRO A CA 1
ATOM 707 C C . PRO A 1 92 ? -12.596 -14.160 -4.775 1.00 96.12 92 PRO A C 1
ATOM 709 O O . PRO A 1 92 ? -13.022 -13.439 -5.664 1.00 96.12 92 PRO A O 1
ATOM 712 N N . ALA A 1 93 ? -12.944 -13.984 -3.495 1.00 97.62 93 ALA A N 1
ATOM 713 C CA . ALA A 1 93 ? -13.813 -12.902 -3.044 1.00 97.62 93 ALA A CA 1
ATOM 714 C C . ALA A 1 93 ? -13.098 -11.539 -2.953 1.00 97.62 93 ALA A C 1
ATOM 716 O O . ALA A 1 93 ? -13.744 -10.537 -2.666 1.00 97.62 93 ALA A O 1
ATOM 717 N N . ILE A 1 94 ? -11.769 -11.487 -3.110 1.00 98.50 94 ILE A N 1
ATOM 718 C CA . ILE A 1 94 ? -11.006 -10.237 -3.027 1.00 98.50 94 ILE A CA 1
ATOM 719 C C . ILE A 1 94 ? -11.042 -9.526 -4.381 1.00 98.50 94 ILE A C 1
ATOM 721 O O . ILE A 1 94 ? -10.404 -9.963 -5.335 1.00 98.50 94 ILE A O 1
ATOM 725 N N . ASP A 1 95 ? -11.716 -8.379 -4.434 1.00 98.38 95 ASP A N 1
ATOM 726 C CA . ASP A 1 95 ? -11.825 -7.551 -5.638 1.00 98.38 95 ASP A CA 1
ATOM 727 C C . ASP A 1 95 ? -10.577 -6.700 -5.867 1.00 98.38 95 ASP A C 1
ATOM 729 O O . ASP A 1 95 ? -10.138 -6.496 -7.002 1.00 98.38 95 ASP A O 1
ATOM 733 N N . TYR A 1 96 ? -10.005 -6.183 -4.779 1.00 98.44 96 TYR A N 1
ATOM 734 C CA . TYR A 1 96 ? -8.827 -5.327 -4.811 1.00 98.44 96 TYR A CA 1
ATOM 735 C C . TYR A 1 96 ? -7.889 -5.660 -3.665 1.00 98.44 96 TYR A C 1
ATOM 737 O O . TYR A 1 96 ? -8.334 -5.861 -2.537 1.00 98.44 96 TYR A O 1
ATOM 745 N N . ALA A 1 97 ? -6.587 -5.647 -3.925 1.00 98.31 97 ALA A N 1
ATOM 746 C CA . ALA A 1 97 ? -5.577 -5.756 -2.884 1.00 98.31 97 ALA A CA 1
ATOM 747 C C . ALA A 1 97 ? -4.292 -5.050 -3.291 1.00 98.31 97 ALA A C 1
ATOM 749 O O . ALA A 1 97 ? -3.897 -5.086 -4.455 1.00 98.31 97 ALA A O 1
ATOM 750 N N . VAL A 1 98 ? -3.623 -4.458 -2.307 1.00 97.75 98 VAL A N 1
ATOM 751 C CA . VAL A 1 98 ? -2.287 -3.893 -2.466 1.00 97.75 98 VAL A CA 1
ATOM 752 C C . VAL A 1 98 ? -1.425 -4.258 -1.265 1.00 97.75 98 VAL A C 1
ATOM 754 O O . VAL A 1 98 ? -1.830 -4.085 -0.111 1.00 97.75 98 VAL A O 1
ATOM 757 N N . GLN A 1 99 ? -0.231 -4.776 -1.534 1.00 97.31 99 GLN A N 1
ATOM 758 C CA . GLN A 1 99 ? 0.806 -4.946 -0.526 1.00 97.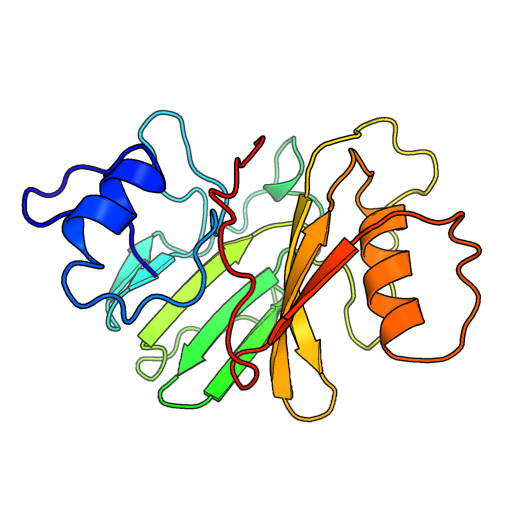31 99 GLN A CA 1
ATOM 759 C C . GLN A 1 99 ? 1.600 -3.652 -0.357 1.00 97.31 99 GLN A C 1
ATOM 761 O O . GLN A 1 99 ? 1.998 -3.010 -1.329 1.00 97.31 99 GLN A O 1
ATOM 766 N N . SER A 1 100 ? 1.881 -3.301 0.892 1.00 94.56 100 SER A N 1
ATOM 767 C CA . SER A 1 100 ? 2.792 -2.213 1.233 1.00 94.56 100 SER A CA 1
ATOM 768 C C . SER A 1 100 ? 3.551 -2.525 2.523 1.00 94.56 100 SER A C 1
ATOM 770 O O . SER A 1 100 ? 3.264 -3.498 3.228 1.00 94.56 100 SER A O 1
ATOM 772 N N . GLY A 1 101 ? 4.543 -1.700 2.833 1.00 89.88 101 GLY A N 1
ATOM 773 C CA . GLY A 1 101 ? 5.348 -1.826 4.036 1.00 89.88 101 GLY A CA 1
ATOM 774 C C . GLY A 1 101 ? 5.909 -0.476 4.483 1.00 89.88 101 GLY A C 1
ATOM 775 O O . GLY A 1 101 ? 6.120 0.405 3.644 1.00 89.88 101 GLY A O 1
ATOM 776 N N . PRO A 1 102 ? 6.158 -0.306 5.791 1.00 95.19 102 PRO A N 1
ATOM 777 C CA . PRO A 1 102 ? 5.830 -1.225 6.888 1.00 95.19 102 PRO A CA 1
ATOM 778 C C . PRO A 1 102 ? 4.351 -1.187 7.300 1.00 95.19 102 PRO A C 1
ATOM 780 O O . PRO A 1 102 ? 3.674 -0.169 7.162 1.00 95.19 102 PRO A O 1
ATOM 783 N N . MET A 1 103 ? 3.871 -2.267 7.922 1.00 95.50 103 MET A N 1
ATOM 784 C CA . MET A 1 103 ? 2.699 -2.180 8.794 1.00 95.50 103 MET A CA 1
ATOM 785 C C . MET A 1 103 ? 3.077 -1.367 10.037 1.00 95.50 103 MET A C 1
ATOM 787 O O . MET A 1 103 ? 4.052 -1.679 10.727 1.00 95.50 103 MET A O 1
ATOM 791 N N . LEU A 1 104 ? 2.313 -0.305 10.294 1.00 95.81 104 LEU A N 1
ATOM 792 C CA . LEU A 1 104 ? 2.617 0.678 11.335 1.00 95.81 104 LEU A CA 1
ATOM 793 C C . LEU A 1 104 ? 2.140 0.238 12.714 1.00 95.81 104 LEU A C 1
ATOM 795 O O . LEU A 1 104 ? 2.874 0.348 13.693 1.00 95.81 104 LEU A O 1
ATOM 799 N N . ILE A 1 105 ? 0.902 -0.247 12.773 1.00 93.75 105 ILE A N 1
ATOM 800 C CA . ILE A 1 105 ? 0.218 -0.664 13.991 1.00 93.75 105 ILE A CA 1
ATOM 801 C C . ILE A 1 105 ? -0.449 -2.004 13.704 1.00 93.75 105 ILE A C 1
ATOM 803 O O . ILE A 1 105 ? -1.188 -2.129 12.729 1.00 93.75 105 ILE A O 1
ATOM 807 N N . GLU A 1 106 ? -0.226 -2.983 14.573 1.00 88.06 106 GLU A N 1
ATOM 808 C CA . GLU A 1 106 ? -0.939 -4.261 14.572 1.00 88.06 106 GLU A CA 1
ATOM 809 C C . GLU A 1 106 ? -1.504 -4.493 15.975 1.00 88.06 106 GLU A C 1
ATOM 811 O O . GLU A 1 106 ? -0.804 -4.293 16.967 1.00 88.06 106 GLU A O 1
ATOM 816 N N . ASN A 1 107 ? -2.781 -4.874 16.079 1.00 86.00 107 ASN A N 1
ATOM 817 C CA . ASN A 1 107 ? -3.451 -5.127 17.363 1.00 86.00 107 ASN A CA 1
ATOM 818 C C . ASN A 1 107 ? -3.292 -3.975 18.376 1.00 86.00 107 ASN A C 1
ATOM 820 O O . ASN A 1 107 ? -3.063 -4.188 19.564 1.00 86.00 107 ASN A O 1
ATOM 824 N N . GLY A 1 108 ? -3.358 -2.734 17.885 1.00 86.81 108 GLY A N 1
ATOM 825 C CA . GLY A 1 108 ? -3.207 -1.536 18.708 1.00 86.81 108 GLY A CA 1
ATOM 826 C C . GLY A 1 108 ? -1.787 -1.271 19.214 1.00 86.81 108 GLY A C 1
ATOM 827 O O . GLY A 1 108 ? -1.623 -0.365 20.023 1.00 86.81 108 GLY A O 1
ATOM 828 N N . ARG A 1 109 ? -0.765 -2.005 18.754 1.00 90.31 109 ARG A N 1
ATOM 829 C CA . ARG A 1 109 ? 0.646 -1.802 19.118 1.00 90.31 109 ARG A CA 1
ATOM 830 C C . ARG A 1 109 ? 1.445 -1.300 17.921 1.00 90.31 109 ARG A C 1
ATOM 832 O O . ARG A 1 109 ? 1.348 -1.866 16.835 1.00 90.31 109 ARG A O 1
ATOM 839 N N . ILE A 1 110 ? 2.257 -0.263 18.130 1.00 92.88 110 ILE A N 1
ATOM 840 C CA . ILE A 1 110 ? 3.200 0.225 17.116 1.00 92.88 110 ILE A CA 1
ATOM 841 C C . ILE A 1 110 ? 4.229 -0.871 16.821 1.00 92.88 110 ILE A C 1
ATOM 843 O O . ILE A 1 110 ? 4.717 -1.552 17.727 1.00 92.88 110 ILE A O 1
ATOM 847 N N . ASN A 1 111 ? 4.562 -1.038 15.544 1.00 93.75 111 ASN A N 1
ATOM 848 C CA . ASN A 1 111 ? 5.598 -1.953 15.096 1.00 93.75 111 ASN A CA 1
ATOM 849 C C . ASN A 1 111 ? 6.951 -1.585 15.732 1.00 93.75 111 ASN A C 1
ATOM 851 O O . ASN A 1 111 ? 7.511 -0.522 15.480 1.00 93.75 111 ASN A O 1
ATOM 855 N N . TRP A 1 112 ? 7.497 -2.502 16.533 1.00 94.25 112 TRP A N 1
ATOM 856 C CA . TRP A 1 112 ? 8.718 -2.310 17.324 1.00 94.25 112 TRP A CA 1
ATOM 857 C C . TRP A 1 112 ? 9.983 -2.029 16.493 1.00 94.25 112 TRP A C 1
ATOM 859 O O . TRP A 1 112 ? 10.989 -1.546 17.031 1.00 94.25 112 TRP A O 1
ATOM 869 N N . ARG A 1 113 ? 9.958 -2.338 15.187 1.00 94.94 113 ARG A N 1
ATOM 870 C CA . ARG A 1 113 ? 11.042 -2.011 14.248 1.00 94.94 113 ARG A CA 1
ATOM 871 C C . ARG A 1 113 ? 11.062 -0.532 13.862 1.00 94.94 113 ARG A C 1
ATOM 873 O O . ARG A 1 113 ? 12.082 -0.054 13.378 1.00 94.94 113 ARG A O 1
ATOM 880 N N . LEU A 1 114 ? 9.972 0.200 14.089 1.00 94.06 114 LEU A N 1
ATOM 881 C CA . LEU A 1 114 ? 9.904 1.638 13.855 1.00 94.06 114 LEU A CA 1
ATOM 882 C C . LEU A 1 114 ? 10.542 2.349 15.045 1.00 94.06 114 LEU A C 1
ATOM 884 O O . LEU A 1 114 ? 10.046 2.265 16.166 1.00 94.06 114 LEU A O 1
ATOM 888 N N . LYS A 1 115 ? 11.677 3.009 14.813 1.00 92.69 115 LYS A N 1
ATOM 889 C CA . LYS A 1 115 ? 12.426 3.693 15.869 1.00 92.69 115 LYS A CA 1
ATOM 890 C C . LYS A 1 115 ? 12.106 5.192 15.870 1.00 92.69 115 LYS A C 1
ATOM 892 O O . LYS A 1 115 ? 12.126 5.785 14.791 1.00 92.69 115 LYS A O 1
ATOM 897 N N . PRO A 1 116 ? 11.890 5.819 17.042 1.00 91.56 116 PRO A N 1
ATOM 898 C CA . PRO A 1 116 ? 11.722 7.272 17.142 1.00 91.56 116 PRO A CA 1
ATOM 899 C C . PRO A 1 116 ? 12.916 8.046 16.566 1.00 91.56 116 PRO A C 1
ATOM 901 O O . PRO A 1 116 ? 12.747 9.087 15.943 1.00 91.56 116 PRO A O 1
ATOM 904 N N . SER A 1 117 ? 14.123 7.496 16.723 1.00 91.06 117 SER A N 1
ATOM 905 C CA . SER A 1 117 ? 15.386 8.067 16.245 1.00 91.06 117 SER A CA 1
ATOM 906 C C . SER A 1 117 ? 15.657 7.853 14.750 1.00 91.06 117 SER A C 1
ATOM 908 O O . SER A 1 117 ? 16.714 8.246 14.262 1.00 91.06 117 SER A O 1
ATOM 910 N N . ALA A 1 118 ? 14.747 7.221 13.999 1.00 91.38 118 ALA A N 1
ATOM 911 C CA . ALA A 1 118 ? 14.958 6.979 12.576 1.00 91.38 118 ALA A CA 1
ATOM 912 C C . ALA A 1 118 ? 15.074 8.305 11.798 1.00 91.38 118 ALA A C 1
ATOM 914 O O . ALA A 1 118 ? 14.141 9.110 11.789 1.00 91.38 118 ALA A O 1
ATOM 915 N N . GLY A 1 119 ? 16.201 8.494 11.100 1.00 89.25 119 GLY A N 1
ATOM 916 C CA . GLY A 1 119 ? 16.511 9.729 10.364 1.00 89.25 119 GLY A CA 1
ATOM 917 C C . GLY A 1 119 ? 15.737 9.924 9.054 1.00 89.25 119 GLY A C 1
ATOM 918 O O . GLY A 1 119 ? 15.686 11.031 8.530 1.00 89.25 119 GLY A O 1
ATOM 919 N N . SER A 1 120 ? 15.097 8.878 8.517 1.00 91.00 120 SER A N 1
ATOM 920 C CA . SER A 1 120 ? 14.294 8.986 7.290 1.00 91.00 120 SER A CA 1
ATOM 921 C C . SER A 1 120 ? 12.998 9.764 7.544 1.00 91.00 120 SER A C 1
ATOM 923 O O . SER A 1 120 ? 12.015 9.218 8.062 1.00 91.00 120 SER A O 1
ATOM 925 N N . ARG A 1 121 ? 12.978 11.030 7.124 1.00 92.38 121 ARG A N 1
ATOM 926 C CA . ARG A 1 121 ? 11.786 11.883 7.104 1.00 92.38 121 ARG A CA 1
ATOM 927 C C . ARG A 1 121 ? 11.321 12.093 5.663 1.00 92.38 121 ARG A C 1
ATOM 929 O O . ARG A 1 121 ? 12.131 12.370 4.786 1.00 92.38 121 ARG A O 1
ATOM 936 N N . LYS A 1 122 ? 10.033 11.840 5.418 1.00 91.50 122 LYS A N 1
ATOM 937 C CA . LYS A 1 122 ? 9.355 11.959 4.112 1.00 91.50 122 LYS A CA 1
ATOM 938 C C . LYS A 1 122 ? 7.898 12.348 4.324 1.00 91.50 122 LYS A C 1
ATOM 940 O O . LYS A 1 122 ? 7.379 12.152 5.427 1.00 91.50 122 LYS A O 1
ATOM 945 N N . LEU A 1 123 ? 7.225 12.849 3.289 1.00 90.69 123 LEU A N 1
ATOM 946 C CA . LEU A 1 123 ? 5.763 12.876 3.296 1.00 90.69 123 LEU A CA 1
ATOM 947 C C . LEU A 1 123 ? 5.262 11.434 3.276 1.00 90.69 123 LEU A C 1
ATOM 949 O O . LEU A 1 123 ? 5.789 10.591 2.553 1.00 90.69 123 LEU A O 1
ATOM 953 N N . ARG A 1 124 ? 4.277 11.129 4.115 1.00 91.00 124 ARG A N 1
ATOM 954 C CA . ARG A 1 124 ? 3.760 9.770 4.266 1.00 91.00 124 ARG A CA 1
ATOM 955 C C . ARG A 1 124 ? 2.258 9.771 4.111 1.00 91.00 124 ARG A C 1
ATOM 957 O O . ARG A 1 124 ? 1.567 10.630 4.653 1.00 91.00 124 ARG A O 1
ATOM 964 N N . ASN A 1 125 ? 1.761 8.759 3.422 1.00 92.00 125 ASN A N 1
ATOM 965 C CA . ASN A 1 125 ? 0.363 8.388 3.433 1.00 92.00 125 ASN A CA 1
ATOM 966 C C . ASN A 1 125 ? 0.202 6.959 3.962 1.00 92.00 125 ASN A C 1
ATOM 968 O O . ASN A 1 125 ? 1.139 6.161 3.966 1.00 92.00 125 ASN A O 1
ATOM 972 N N . GLY A 1 126 ? -0.992 6.640 4.444 1.00 92.69 126 GLY A N 1
ATOM 973 C CA . GLY A 1 126 ? -1.312 5.321 4.965 1.00 92.69 126 GLY A CA 1
ATOM 974 C C . GLY A 1 126 ? -2.806 5.044 4.932 1.00 92.69 126 GLY A C 1
ATOM 975 O O . GLY A 1 126 ? -3.629 5.961 4.897 1.00 92.69 126 GLY A O 1
ATOM 976 N N . VAL A 1 127 ? -3.141 3.758 4.958 1.00 94.31 127 VAL A N 1
ATOM 977 C CA . VAL A 1 127 ? -4.505 3.258 5.124 1.00 94.31 127 VAL A CA 1
ATOM 978 C C . VAL A 1 127 ? -4.585 2.454 6.417 1.00 94.31 127 VAL A C 1
ATOM 980 O O . VAL A 1 127 ? -3.677 1.689 6.741 1.00 94.31 127 VAL A O 1
ATOM 983 N N . GLY A 1 128 ? -5.664 2.649 7.165 1.00 93.12 128 GLY A N 1
ATOM 984 C CA . GLY A 1 128 ? -5.947 1.967 8.420 1.00 93.12 128 GLY A CA 1
ATOM 985 C C . GLY A 1 128 ? -7.419 1.589 8.535 1.00 93.12 128 GLY A C 1
ATOM 986 O O . GLY A 1 128 ? -8.251 2.019 7.735 1.00 93.12 128 GLY A O 1
ATOM 987 N N . LEU A 1 129 ? -7.733 0.794 9.556 1.00 90.56 129 LEU A N 1
ATOM 988 C CA . LEU A 1 129 ? -9.099 0.442 9.932 1.00 90.56 129 LEU A CA 1
ATOM 989 C C . LEU A 1 129 ? -9.365 0.876 11.373 1.00 90.56 129 LEU A C 1
ATOM 991 O O . LEU A 1 129 ? -8.516 0.684 12.246 1.00 90.56 129 LEU A O 1
ATOM 995 N N . THR A 1 130 ? -10.544 1.441 11.632 1.00 86.94 130 THR A N 1
ATOM 996 C CA . THR A 1 130 ? -11.029 1.623 13.008 1.00 86.94 130 THR A CA 1
ATOM 997 C C . THR A 1 130 ? -11.412 0.282 13.633 1.00 86.94 130 THR A C 1
ATOM 999 O O . THR A 1 130 ? -11.551 -0.726 12.939 1.00 86.94 130 THR A O 1
ATOM 1002 N N . ARG A 1 131 ? -11.677 0.270 14.948 1.00 83.44 131 ARG A N 1
ATOM 1003 C CA . ARG A 1 131 ? -12.246 -0.907 15.634 1.00 83.44 131 ARG A CA 1
ATOM 1004 C C . ARG A 1 131 ? -13.586 -1.354 15.039 1.00 83.44 131 ARG A C 1
ATOM 1006 O O . ARG A 1 131 ? -13.905 -2.531 15.095 1.00 83.44 131 ARG A O 1
ATOM 1013 N N . GLN A 1 132 ? -14.342 -0.429 14.449 1.00 85.06 132 GLN A N 1
ATOM 1014 C CA . GLN A 1 132 ? -15.614 -0.690 13.769 1.00 85.06 132 GLN A CA 1
ATOM 1015 C C . GLN A 1 132 ? -15.434 -1.089 12.291 1.00 85.06 132 GLN A C 1
ATOM 1017 O O . GLN A 1 132 ? -16.415 -1.159 11.559 1.00 85.06 132 GLN A O 1
ATOM 1022 N N . GLY A 1 133 ? -14.198 -1.295 11.820 1.00 83.88 133 GLY A N 1
ATOM 1023 C CA . GLY A 1 133 ? -13.912 -1.693 10.439 1.00 83.88 133 GLY A CA 1
ATOM 1024 C C . GLY A 1 133 ? -14.033 -0.567 9.407 1.00 83.88 133 GLY A C 1
ATOM 1025 O O . GLY A 1 133 ? -14.086 -0.842 8.211 1.00 83.88 133 GLY A O 1
ATOM 1026 N N . GLN A 1 134 ? -14.073 0.701 9.832 1.00 88.81 134 GLN A N 1
ATOM 1027 C CA . GLN A 1 134 ? -14.122 1.830 8.898 1.00 88.81 134 GLN A CA 1
ATOM 1028 C C . GLN A 1 134 ? -12.732 2.128 8.339 1.00 88.81 134 GLN A C 1
ATOM 1030 O O . GLN A 1 134 ? -11.764 2.220 9.094 1.00 88.81 134 GLN A O 1
ATOM 1035 N N . VAL A 1 135 ? -12.647 2.331 7.024 1.00 90.19 135 VAL A N 1
ATOM 1036 C CA . VAL A 1 135 ? -11.402 2.711 6.347 1.00 90.19 135 VAL A CA 1
ATOM 1037 C C . VAL A 1 135 ? -11.055 4.163 6.659 1.00 90.19 135 VAL A C 1
ATOM 1039 O O . VAL A 1 135 ? -11.858 5.071 6.434 1.00 90.19 135 VAL A O 1
ATOM 1042 N N . ILE A 1 136 ? -9.832 4.374 7.140 1.00 89.06 136 ILE A N 1
ATOM 1043 C CA . ILE A 1 136 ? -9.232 5.693 7.326 1.00 89.06 136 ILE A CA 1
ATOM 1044 C C . ILE A 1 136 ? -8.038 5.809 6.395 1.00 89.06 136 ILE A C 1
ATOM 1046 O O . ILE A 1 136 ? -7.151 4.956 6.400 1.00 89.06 136 ILE A O 1
ATOM 1050 N N . PHE A 1 137 ? -7.986 6.911 5.660 1.00 89.62 137 PHE A N 1
ATOM 1051 C CA . PHE A 1 137 ? -6.788 7.336 4.960 1.00 89.62 137 PHE A CA 1
ATOM 1052 C C . PHE A 1 137 ? -6.145 8.492 5.715 1.00 89.62 137 PHE A C 1
ATOM 1054 O O . PHE A 1 137 ? -6.833 9.416 6.152 1.00 89.62 137 PHE A O 1
ATOM 1061 N N . MET A 1 138 ? -4.830 8.427 5.892 1.00 88.81 138 MET A N 1
ATOM 1062 C CA . MET A 1 138 ? -4.071 9.412 6.653 1.00 88.81 138 MET A CA 1
ATOM 1063 C C . MET A 1 138 ? -2.887 9.908 5.838 1.00 88.81 138 MET A C 1
ATOM 1065 O O . MET A 1 138 ? -2.198 9.102 5.216 1.00 88.81 138 MET A O 1
ATOM 1069 N N . LEU A 1 139 ? -2.650 11.218 5.855 1.00 88.56 139 LEU A N 1
ATOM 1070 C CA . LEU A 1 139 ? -1.554 11.869 5.140 1.00 88.56 139 LEU A CA 1
ATOM 1071 C C . LEU A 1 139 ? -0.857 12.864 6.055 1.00 88.56 139 LEU A C 1
ATOM 1073 O O . LEU A 1 139 ? -1.515 13.575 6.817 1.00 88.56 139 LEU A O 1
ATOM 1077 N N . SER A 1 140 ? 0.467 12.917 5.961 1.00 87.81 140 SER A N 1
ATOM 1078 C CA . SER A 1 140 ? 1.273 13.933 6.624 1.00 87.81 140 SER A CA 1
ATOM 1079 C C . SER A 1 140 ? 1.371 15.185 5.755 1.00 87.81 140 SER A C 1
ATOM 1081 O O . SER A 1 140 ? 1.618 15.093 4.555 1.00 87.81 140 SER A O 1
ATOM 1083 N N . GLU A 1 141 ? 1.193 16.364 6.352 1.00 85.88 141 GLU A N 1
ATOM 1084 C CA . GLU A 1 141 ? 1.455 17.637 5.657 1.00 85.88 141 GLU A CA 1
ATOM 1085 C C . GLU A 1 141 ? 2.928 18.055 5.740 1.00 85.88 141 GLU A C 1
ATOM 1087 O O . GLU A 1 141 ? 3.383 18.924 5.001 1.00 85.88 141 GLU A O 1
ATOM 1092 N N . ARG A 1 142 ? 3.684 17.438 6.650 1.00 86.62 142 ARG A N 1
ATOM 1093 C CA . ARG A 1 142 ? 5.123 17.642 6.823 1.00 86.62 142 ARG A CA 1
ATOM 1094 C C . ARG A 1 142 ? 5.855 16.315 6.803 1.00 86.62 142 ARG A C 1
ATOM 1096 O O . ARG A 1 142 ? 5.257 15.250 6.993 1.00 86.62 142 ARG A O 1
ATOM 1103 N N . GLU A 1 143 ? 7.157 16.386 6.566 1.00 91.44 143 GLU A N 1
ATOM 1104 C CA . GLU A 1 143 ? 7.998 15.204 6.585 1.00 91.44 143 GLU A CA 1
ATOM 1105 C C . GLU A 1 143 ? 8.053 14.581 7.982 1.00 91.44 143 GLU A C 1
ATOM 1107 O O . GLU A 1 143 ? 8.281 15.242 8.996 1.00 91.44 143 GLU A O 1
ATOM 1112 N N . THR A 1 144 ? 7.849 13.273 8.038 1.00 92.69 144 THR A N 1
ATOM 1113 C CA . THR A 1 144 ? 7.780 12.516 9.284 1.00 92.69 144 THR A CA 1
ATOM 1114 C C . THR A 1 144 ? 8.509 11.186 9.138 1.00 92.69 144 THR A C 1
ATOM 1116 O O . THR A 1 144 ? 8.714 10.698 8.020 1.00 92.69 144 THR A O 1
ATOM 1119 N N . ASN A 1 145 ? 8.926 10.577 10.246 1.00 94.25 145 ASN A N 1
ATOM 1120 C CA . ASN A 1 145 ? 9.383 9.190 10.239 1.00 94.25 145 ASN A CA 1
ATOM 1121 C C . ASN A 1 145 ? 8.192 8.243 10.489 1.00 94.25 145 ASN A C 1
ATOM 1123 O O . ASN A 1 145 ? 7.084 8.672 10.805 1.00 94.25 145 ASN A O 1
ATOM 1127 N N . PHE A 1 146 ? 8.386 6.939 10.294 1.00 95.31 146 PHE A N 1
ATOM 1128 C CA . PHE A 1 146 ? 7.288 5.982 10.464 1.00 95.31 146 PHE A CA 1
ATOM 1129 C C . PHE A 1 146 ? 6.804 5.855 11.914 1.00 95.31 146 PHE A C 1
ATOM 1131 O O . PHE A 1 146 ? 5.633 5.543 12.116 1.00 95.31 146 PHE A O 1
ATOM 1138 N N . TYR A 1 147 ? 7.674 6.081 12.904 1.00 94.56 147 TYR A N 1
ATOM 1139 C CA . TYR A 1 147 ? 7.295 6.008 14.313 1.00 94.56 147 TYR A CA 1
ATOM 1140 C C . TYR A 1 147 ? 6.351 7.154 14.679 1.00 94.56 147 TYR A C 1
ATOM 1142 O O . TYR A 1 147 ? 5.253 6.896 15.158 1.00 94.56 147 TYR A O 1
ATOM 1150 N N . ASP A 1 148 ? 6.729 8.394 14.370 1.00 92.75 148 ASP A N 1
ATOM 1151 C CA . ASP A 1 148 ? 5.919 9.594 14.595 1.00 92.75 148 ASP A CA 1
ATOM 1152 C C . ASP A 1 148 ? 4.565 9.476 13.867 1.00 92.75 148 ASP A C 1
ATOM 1154 O O . ASP A 1 148 ? 3.510 9.750 14.443 1.00 92.75 148 ASP A O 1
ATOM 1158 N N . PHE A 1 149 ? 4.582 8.977 12.621 1.00 93.00 149 PHE A N 1
ATOM 1159 C CA . PHE A 1 149 ? 3.377 8.707 11.830 1.00 93.00 149 PHE A CA 1
ATOM 1160 C C . PHE A 1 149 ? 2.452 7.677 12.499 1.00 93.00 149 PHE A C 1
ATOM 1162 O O . PHE A 1 149 ? 1.244 7.893 12.599 1.00 93.00 149 PHE A O 1
ATOM 1169 N N . ALA A 1 150 ? 3.009 6.568 12.994 1.00 92.94 150 ALA A N 1
ATOM 1170 C CA . ALA A 1 150 ? 2.255 5.549 13.721 1.00 92.94 150 ALA A CA 1
ATOM 1171 C C . ALA A 1 150 ? 1.715 6.087 15.057 1.00 92.94 150 ALA A C 1
ATOM 1173 O O . ALA A 1 150 ? 0.551 5.871 15.386 1.00 92.94 150 ALA A O 1
ATOM 1174 N N . CYS A 1 151 ? 2.532 6.833 15.798 1.00 90.62 151 CYS A N 1
ATOM 1175 C CA . CYS A 1 151 ? 2.150 7.452 17.063 1.00 90.62 151 CYS A CA 1
ATOM 1176 C C . CYS A 1 151 ? 0.927 8.356 16.901 1.00 90.62 151 CYS A C 1
ATOM 1178 O O . CYS A 1 151 ? -0.035 8.237 17.660 1.00 90.62 151 CYS A O 1
ATOM 1180 N N . TYR A 1 152 ? 0.916 9.202 15.868 1.00 87.06 152 TYR A N 1
ATOM 1181 C CA . TYR A 1 152 ? -0.232 10.056 15.584 1.00 87.06 152 TYR A CA 1
ATOM 1182 C C . TYR A 1 152 ? -1.496 9.258 15.217 1.00 87.06 152 TYR A C 1
ATOM 1184 O O . TYR A 1 152 ? -2.599 9.566 15.684 1.00 87.06 152 TYR A O 1
ATOM 1192 N N . ALA A 1 153 ? -1.355 8.201 14.408 1.00 86.19 153 ALA A N 1
ATOM 1193 C CA . ALA A 1 153 ? -2.476 7.327 14.062 1.00 86.19 153 ALA A CA 1
ATOM 1194 C C . ALA A 1 153 ? -3.109 6.677 15.310 1.00 86.19 153 ALA A C 1
ATOM 1196 O O . ALA A 1 153 ? -4.335 6.524 15.385 1.00 86.19 153 ALA A O 1
ATOM 1197 N N . GLN A 1 154 ? -2.277 6.326 16.297 1.00 82.56 154 GLN A N 1
ATOM 1198 C CA . GLN A 1 154 ? -2.686 5.693 17.549 1.00 82.56 154 GLN A CA 1
ATOM 1199 C C . GLN A 1 154 ? -3.341 6.679 18.531 1.00 82.56 154 GLN A C 1
ATOM 1201 O O . GLN A 1 154 ? -4.424 6.380 19.041 1.00 82.56 154 GLN A O 1
ATOM 1206 N N . SER A 1 155 ? -2.731 7.848 18.769 1.00 71.94 155 SER A N 1
ATOM 1207 C CA . SER A 1 155 ? -3.237 8.864 19.713 1.00 71.94 155 SER A CA 1
ATOM 1208 C C . SER A 1 155 ? -4.604 9.404 19.300 1.00 71.94 155 SER A C 1
ATOM 1210 O O . SER A 1 155 ? -5.488 9.625 20.121 1.00 71.94 155 SER A O 1
ATOM 1212 N N . SER A 1 156 ? -4.822 9.505 17.994 1.00 57.69 156 SER A N 1
ATOM 1213 C CA . SER A 1 156 ? -6.087 9.936 17.411 1.00 57.69 156 SER A CA 1
ATOM 1214 C C . SER A 1 156 ? -7.167 8.835 17.399 1.00 57.69 156 SER A C 1
ATOM 1216 O O . SER A 1 156 ? -8.203 9.019 16.757 1.00 57.69 156 SER A O 1
ATOM 1218 N N . SER A 1 157 ? -6.894 7.672 18.006 1.00 52.03 157 SER A N 1
ATOM 1219 C CA . SER A 1 157 ? -7.796 6.511 18.106 1.00 52.03 157 SER A CA 1
ATOM 1220 C C . SER A 1 157 ? -8.015 6.039 19.557 1.00 52.03 157 SER A C 1
ATOM 1222 O O . SER A 1 157 ? -8.971 5.310 19.813 1.00 52.03 157 SER A O 1
ATOM 1224 N N . THR A 1 158 ? -7.157 6.447 20.502 1.00 44.25 158 THR A N 1
ATOM 1225 C CA . THR A 1 158 ? -7.247 6.166 21.950 1.00 44.25 158 THR A CA 1
ATO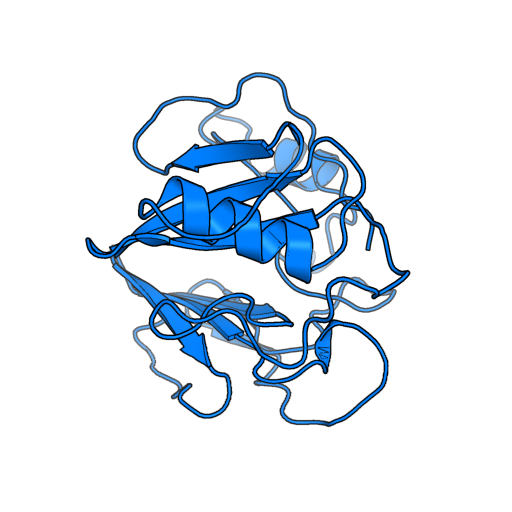M 1226 C C . THR A 1 158 ? -6.316 7.114 22.714 1.00 44.25 158 THR A C 1
ATOM 1228 O O . THR A 1 158 ? -5.191 7.348 22.276 1.00 44.25 158 THR A O 1
ATOM 1231 N N . SER A 1 159 ? -6.743 7.612 23.876 1.00 41.66 159 SER A N 1
ATOM 1232 C CA . SER A 1 159 ? -5.928 8.417 24.795 1.00 41.66 159 SER A CA 1
ATOM 1233 C C . SER A 1 159 ? -4.718 7.618 25.312 1.00 41.66 159 SER A C 1
ATOM 1235 O O . SER A 1 159 ? -4.857 6.729 26.148 1.00 41.66 159 SER A O 1
ATOM 1237 N N . GLY A 1 160 ? -3.508 7.905 24.813 1.00 40.16 160 GLY A N 1
ATOM 1238 C CA . GLY A 1 160 ? -2.291 7.256 25.310 1.00 40.16 160 GLY A CA 1
ATOM 1239 C C . GLY A 1 160 ? -0.958 7.737 24.714 1.00 40.16 160 GLY A C 1
ATOM 1240 O O . GLY A 1 160 ? -0.778 7.751 23.501 1.00 40.16 160 GLY A O 1
ATOM 1241 N N . ARG A 1 161 ? -0.024 8.062 25.627 1.00 46.50 161 ARG A N 1
ATOM 1242 C CA . ARG A 1 161 ? 1.463 7.990 25.629 1.00 46.50 161 ARG A CA 1
ATOM 1243 C C . ARG A 1 161 ? 2.333 8.461 24.448 1.00 46.50 161 ARG A C 1
ATOM 1245 O O . ARG A 1 161 ? 3.550 8.430 24.598 1.00 46.50 161 ARG A O 1
ATOM 1252 N N . CYS A 1 162 ? 1.801 8.933 23.329 1.00 52.62 162 CYS A N 1
ATOM 1253 C CA . CYS A 1 162 ? 2.627 9.598 22.315 1.00 52.62 162 CYS A CA 1
ATOM 1254 C C . CYS A 1 162 ? 2.629 11.114 22.562 1.00 52.62 162 CYS A C 1
ATOM 1256 O O . CYS A 1 162 ? 1.625 11.782 22.325 1.00 52.62 162 CYS A O 1
ATOM 1258 N N . SER A 1 163 ? 3.755 11.663 23.031 1.00 44.84 163 SER A N 1
ATOM 1259 C CA . SER A 1 163 ? 3.986 13.113 23.032 1.00 44.84 163 SER A CA 1
ATOM 1260 C C . SER A 1 163 ? 4.332 13.537 21.607 1.00 44.84 163 SER A C 1
ATOM 1262 O O . SER A 1 163 ? 5.493 13.542 21.207 1.00 44.84 163 SER A O 1
ATOM 1264 N N . THR A 1 164 ? 3.318 13.789 20.782 1.00 48.66 164 THR A N 1
ATOM 1265 C CA . THR A 1 164 ? 3.537 14.377 19.460 1.00 48.66 164 THR A CA 1
ATOM 1266 C C . THR A 1 164 ? 3.332 15.877 19.566 1.00 48.66 164 THR A C 1
ATOM 1268 O O . THR A 1 164 ? 2.196 16.343 19.640 1.00 48.66 164 THR A O 1
ATOM 1271 N N . SER A 1 165 ? 4.441 16.617 19.549 1.00 42.75 165 SER A N 1
ATOM 1272 C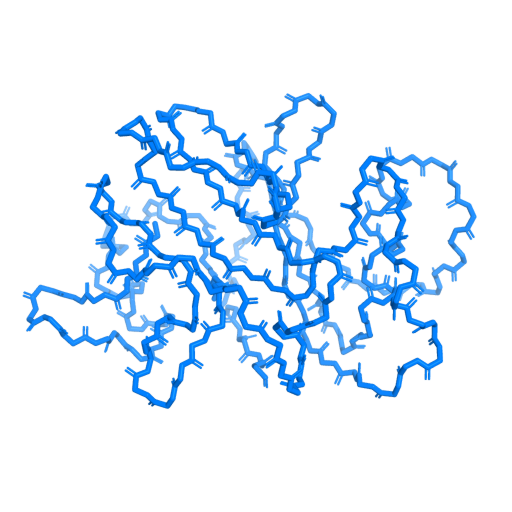 CA . SER A 1 165 ? 4.468 18.011 19.106 1.00 42.75 165 SER A CA 1
ATOM 1273 C C . SER A 1 165 ? 3.701 18.101 17.781 1.00 42.75 165 SER A C 1
ATOM 1275 O O . SER A 1 165 ? 4.067 17.446 16.805 1.00 42.75 165 SER A O 1
ATOM 1277 N N . THR A 1 166 ? 2.561 18.791 17.828 1.00 47.50 166 THR A N 1
ATOM 1278 C CA . THR A 1 166 ? 1.770 19.362 16.724 1.00 47.50 166 THR A CA 1
ATOM 1279 C C . THR A 1 166 ? 2.303 19.105 15.305 1.00 47.50 166 THR A C 1
ATOM 1281 O O . THR A 1 166 ? 2.837 19.988 14.634 1.00 47.50 166 THR A O 1
ATOM 1284 N N . ALA A 1 167 ? 2.091 17.896 14.788 1.00 47.06 167 ALA A N 1
ATOM 1285 C CA . ALA A 1 167 ? 2.243 17.612 13.367 1.00 47.06 167 ALA A CA 1
ATOM 1286 C C . ALA A 1 167 ? 0.850 17.657 12.714 1.00 47.06 167 ALA A C 1
ATOM 1288 O O . ALA A 1 167 ? -0.053 16.950 13.168 1.00 47.06 167 ALA A O 1
ATOM 1289 N N . PRO A 1 168 ? 0.633 18.491 11.681 1.00 57.44 168 PRO A N 1
ATOM 1290 C CA . PRO A 1 168 ? -0.662 18.573 11.034 1.00 57.44 168 PRO A CA 1
ATOM 1291 C C . PRO A 1 168 ? -0.815 17.373 10.093 1.00 57.44 168 PRO A C 1
ATOM 1293 O O . PRO A 1 168 ? -0.117 17.227 9.088 1.00 57.44 168 PRO A O 1
ATOM 1296 N N . PHE A 1 169 ? -1.695 16.456 10.471 1.00 57.91 169 PHE A N 1
ATOM 1297 C CA . PHE A 1 169 ? -2.081 15.307 9.663 1.00 57.91 169 PHE A CA 1
ATOM 1298 C C . PHE A 1 169 ? -3.536 15.465 9.242 1.00 57.91 169 PHE A C 1
ATOM 1300 O O . PHE A 1 169 ? -4.369 15.945 10.012 1.00 57.91 169 PHE A O 1
ATOM 1307 N N . ARG A 1 170 ? -3.864 14.998 8.036 1.00 62.56 170 ARG A N 1
ATOM 1308 C CA . ARG A 1 170 ? -5.250 14.925 7.564 1.00 62.56 170 ARG A CA 1
ATOM 1309 C C . ARG A 1 170 ? -5.745 13.492 7.635 1.00 62.56 170 ARG A C 1
ATOM 1311 O O . ARG A 1 170 ? -5.076 12.582 7.146 1.00 62.56 170 ARG A O 1
ATOM 1318 N N . LYS A 1 171 ? -6.934 13.307 8.213 1.00 55.84 171 LYS A N 1
ATOM 1319 C CA . LYS A 1 171 ? -7.713 12.068 8.134 1.00 55.84 171 LYS A CA 1
ATOM 1320 C C . LYS A 1 171 ? -8.864 12.283 7.157 1.00 55.84 171 LYS A C 1
ATOM 1322 O O . LYS A 1 171 ? -9.698 13.149 7.394 1.00 55.84 171 LYS A O 1
ATOM 1327 N N . CYS A 1 172 ? -8.933 11.481 6.102 1.00 59.69 172 CYS A N 1
ATOM 1328 C CA . CYS A 1 172 ? -10.092 11.448 5.211 1.00 59.69 172 CYS A CA 1
ATOM 1329 C C . CYS A 1 172 ? -10.797 10.083 5.420 1.00 59.69 172 CYS A C 1
ATOM 1331 O O . CYS A 1 172 ? -10.144 9.033 5.436 1.00 59.69 172 CYS A O 1
ATOM 1333 N N . THR A 1 173 ? -12.117 10.085 5.645 1.00 57.06 173 THR A N 1
ATOM 1334 C CA . THR A 1 173 ? -12.932 8.860 5.804 1.00 57.06 173 THR A CA 1
ATOM 1335 C C . THR A 1 173 ? -13.773 8.614 4.556 1.00 57.06 173 THR A C 1
ATOM 1337 O O . THR A 1 173 ? -14.041 9.536 3.792 1.00 57.06 173 THR A O 1
ATOM 1340 N N . SER A 1 174 ? -14.227 7.376 4.346 1.00 51.59 174 SER A N 1
ATOM 1341 C CA . SER A 1 174 ? -15.095 7.034 3.208 1.00 51.59 174 SER A CA 1
ATOM 1342 C C . SER A 1 174 ? -16.518 7.604 3.305 1.00 51.59 174 SER A C 1
ATOM 1344 O O . SER A 1 174 ? -17.220 7.621 2.298 1.00 51.59 174 SER A O 1
ATOM 1346 N N . ARG A 1 175 ? -16.952 8.066 4.490 1.00 43.50 175 ARG A N 1
ATOM 1347 C CA . ARG A 1 175 ? -18.311 8.585 4.742 1.00 43.50 175 ARG A CA 1
ATOM 1348 C C . ARG A 1 175 ? -18.405 10.112 4.829 1.00 43.50 175 ARG A C 1
ATOM 1350 O O . ARG A 1 175 ? -19.498 10.638 4.659 1.00 43.50 175 ARG A O 1
ATOM 1357 N N . ALA A 1 176 ? -17.304 10.826 5.066 1.00 36.44 176 ALA A N 1
ATOM 1358 C CA . ALA A 1 176 ? -17.302 12.287 5.083 1.00 36.44 176 ALA A CA 1
ATOM 1359 C C . ALA A 1 176 ? -16.882 12.837 3.714 1.00 36.44 176 ALA A C 1
ATOM 1361 O O . ALA A 1 176 ? -15.814 12.511 3.193 1.00 36.44 176 ALA A O 1
ATOM 1362 N N . ALA A 1 177 ? -17.737 13.672 3.126 1.00 32.34 177 ALA A N 1
ATOM 1363 C CA . ALA A 1 177 ? -17.426 14.392 1.908 1.00 32.34 177 ALA A CA 1
ATOM 1364 C C . ALA A 1 177 ? -16.183 15.278 2.105 1.00 32.34 177 ALA A C 1
ATOM 1366 O O . ALA A 1 177 ? -16.166 16.167 2.947 1.00 32.34 177 ALA A O 1
ATOM 1367 N N . ALA A 1 178 ? -15.203 15.040 1.236 1.00 34.00 178 ALA A N 1
ATOM 1368 C CA . ALA A 1 178 ? -14.150 15.951 0.814 1.00 34.00 178 ALA A CA 1
ATOM 1369 C C . ALA A 1 178 ? -13.006 16.249 1.804 1.00 34.00 178 ALA A C 1
ATOM 1371 O O . ALA A 1 178 ? -13.156 16.846 2.863 1.00 34.00 178 ALA A O 1
ATOM 1372 N N . CYS A 1 179 ? -11.801 15.954 1.322 1.00 38.53 179 CYS A N 1
ATOM 1373 C CA . CYS A 1 179 ? -10.636 16.811 1.491 1.00 38.53 179 CYS A CA 1
ATOM 1374 C C . CYS A 1 179 ? -10.561 17.667 0.192 1.00 38.53 179 CYS A C 1
ATOM 1376 O O . CYS A 1 179 ? -9.823 17.288 -0.723 1.00 38.53 179 CYS A O 1
ATOM 1378 N N . PRO A 1 180 ? -11.386 18.730 0.017 1.00 29.27 180 PRO A N 1
ATOM 1379 C CA . PRO A 1 180 ? -11.509 19.427 -1.265 1.00 29.27 180 PRO A CA 1
ATOM 1380 C C . PRO A 1 180 ? -10.181 20.098 -1.641 1.00 29.27 180 PRO A C 1
ATOM 1382 O O . PRO A 1 180 ? -9.528 20.700 -0.793 1.00 29.27 180 PRO A O 1
ATOM 1385 N N . GLY A 1 181 ? -9.770 19.981 -2.908 1.00 31.97 181 GLY A N 1
ATOM 1386 C CA . GLY A 1 181 ? -8.638 20.736 -3.467 1.00 31.97 181 GLY A CA 1
ATOM 1387 C C . GLY A 1 181 ? -7.233 2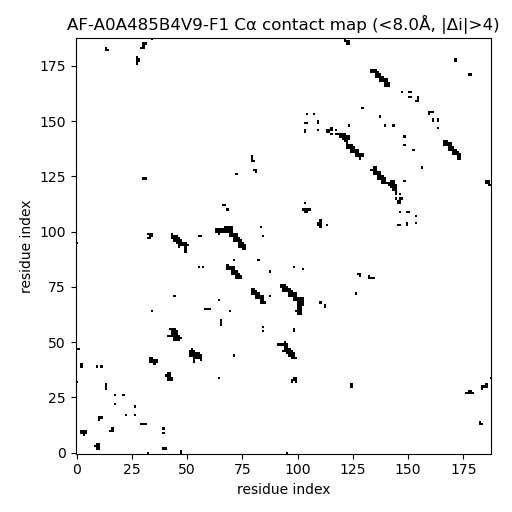0.138 -3.301 1.00 31.97 181 GLY A C 1
ATOM 1388 O O . GLY A 1 181 ? -6.257 20.803 -3.639 1.00 31.97 181 GLY A O 1
ATOM 1389 N N . SER A 1 182 ? -7.071 18.898 -2.831 1.00 28.94 182 SER A N 1
ATOM 1390 C CA . SER A 1 182 ? -5.732 18.317 -2.639 1.00 28.94 182 SER A CA 1
ATOM 1391 C C . SER A 1 182 ? -5.262 17.485 -3.845 1.00 28.94 182 SER A C 1
ATOM 1393 O O . SER A 1 182 ? -5.605 16.317 -4.005 1.00 28.94 182 SER A O 1
ATOM 1395 N N . THR A 1 183 ? -4.415 18.079 -4.695 1.00 26.31 183 THR A N 1
ATOM 1396 C CA . THR A 1 183 ? -3.526 17.298 -5.574 1.00 26.31 183 THR A CA 1
ATOM 1397 C C . THR A 1 183 ? -2.414 16.726 -4.696 1.00 26.31 183 THR A C 1
ATOM 1399 O O . THR A 1 183 ? -1.436 17.404 -4.386 1.00 26.31 183 THR A O 1
ATOM 1402 N N . ILE A 1 184 ? -2.605 15.497 -4.223 1.00 33.19 184 ILE A N 1
ATOM 1403 C CA . ILE A 1 184 ? -1.695 14.824 -3.291 1.00 33.19 184 ILE A CA 1
ATOM 1404 C C . ILE A 1 184 ? -0.410 14.430 -4.036 1.00 33.19 184 ILE A C 1
ATOM 1406 O O . ILE A 1 184 ? -0.433 13.589 -4.935 1.00 33.19 184 ILE A O 1
ATOM 1410 N N . ARG A 1 185 ? 0.721 15.050 -3.668 1.00 24.06 185 ARG A N 1
ATOM 1411 C CA . ARG A 1 185 ? 2.061 14.665 -4.136 1.00 24.06 185 ARG A CA 1
ATOM 1412 C C . ARG A 1 185 ? 2.603 13.544 -3.248 1.00 24.06 185 ARG A C 1
ATOM 1414 O O . ARG A 1 185 ? 2.723 13.707 -2.040 1.00 24.06 185 ARG A O 1
ATOM 1421 N N . SER A 1 186 ? 2.924 12.414 -3.866 1.00 29.80 186 SER A N 1
ATOM 1422 C CA . SER A 1 186 ? 3.661 11.312 -3.249 1.00 29.80 186 SER A CA 1
ATOM 1423 C C . SER A 1 186 ? 5.158 11.601 -3.352 1.00 29.80 186 SER A C 1
ATOM 1425 O O . SER A 1 186 ? 5.639 11.856 -4.455 1.00 29.80 186 SER A O 1
ATOM 1427 N N . SER A 1 187 ? 5.891 11.558 -2.239 1.00 27.89 187 SER A N 1
ATOM 1428 C CA . SER A 1 187 ? 7.328 11.283 -2.272 1.00 27.89 187 SER A CA 1
ATOM 1429 C C . SER A 1 187 ? 7.538 9.832 -1.852 1.00 27.89 187 SER A C 1
ATOM 1431 O O . SER A 1 187 ? 7.352 9.474 -0.689 1.00 27.89 187 SER A O 1
ATOM 1433 N N . ALA A 1 188 ? 7.850 8.989 -2.839 1.00 35.28 188 ALA A N 1
ATOM 1434 C CA . ALA A 1 188 ? 8.537 7.727 -2.595 1.00 35.28 188 ALA A CA 1
ATOM 1435 C C . ALA A 1 188 ? 9.937 8.006 -2.020 1.00 35.28 188 ALA A C 1
ATOM 1437 O O . ALA A 1 188 ? 10.544 9.034 -2.409 1.00 35.28 188 ALA A O 1
#

Organism: Raoultella terrigena (NCBI:txid577)

Radius of gyration: 16.33 Å; Cα contacts (8 Å, |Δi|>4): 318; chains: 1; bounding box: 35×37×49 Å

Nearest PDB structures (foldseek):
  7t27-assembly1_A  TM=2.702E-01  e=3.342E+00  Erwinia phage FBB1
  3frp-assembly1_B  TM=2.914E-01  e=1.875E+00  Naja kaouthia

Sequence (188 aa):
MYWKNGDGSAWSSLRSLLADINRDGRVRMAMNGGIYDKAYAPLGLYIEKGKQRVALNRASGGGNFFIRPGGVFFVKGQQAGIVSIDKYRPSPAIDYAVQSGPMLIENGRINWRLKPSAGSRKLRNGVGLTRQGQVIFMLSERETNFYDFACYAQSSSTSGRCSTSTAPFRKCTSRAAACPGSTIRSSA

Solvent-accessible surface area (backbone atoms only — not comparable to full-atom values): 11539 Å² total; per-residue (Å²): 134,88,68,56,50,97,88,67,48,61,56,89,43,71,65,53,42,43,68,66,75,34,79,82,65,75,68,62,77,75,70,83,81,52,54,56,50,98,83,66,47,64,69,21,23,31,28,50,85,49,41,75,79,35,66,76,64,80,73,82,64,85,63,58,61,44,39,66,57,25,26,32,44,35,30,36,87,96,45,62,49,75,39,41,60,88,71,57,74,93,58,85,65,38,33,32,32,38,25,39,35,52,41,42,63,57,97,92,37,67,37,84,79,48,46,84,84,51,81,67,60,38,48,46,73,50,78,50,65,48,98,86,56,46,58,36,38,39,37,44,77,51,66,41,29,68,29,61,53,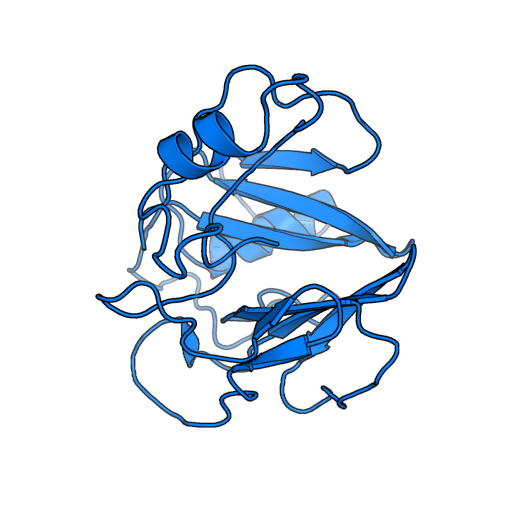33,38,52,60,46,42,80,74,44,97,58,95,60,90,69,78,89,71,65,62,50,77,49,46,88,85,57,88,61,68,80,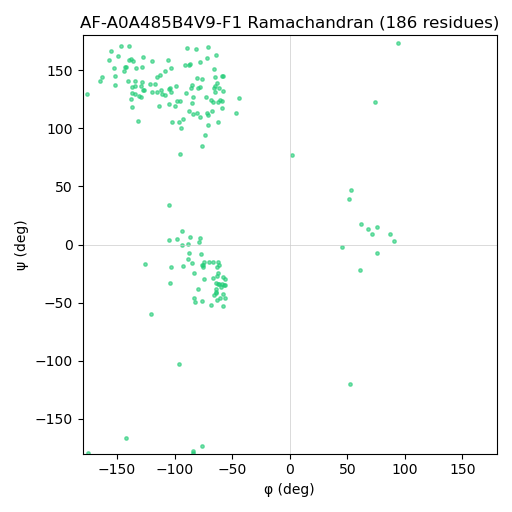89,66,84,65,81,78,56,130